Protein AF-A0A554IWW7-F1 (afdb_monomer)

Sequence (193 aa):
MHQAEKFRQEQEPRIDLLKENLRVSFEIAPEAVEYLPAISLGDGRSGRERFGVLLGAKQVNPDGSVHLQIKGVYQETAEDGHRTYEEEIDNVAYSLALIKKQVEKIQRDTPQHKEFGFLGDVHTHPGRAMPLYPSEEDLLSVIRAYESGTLSSAEPYVFGIGVRHPGGEMEYNFYRIVRTGSESGYGYKLLDE

Nearest PDB structures (foldseek):
  5cw4-assembly1_D  TM=5.154E-01  e=7.690E-07  Camponotus floridanus
  5oi9-assembly2_B  TM=4.644E-01  e=9.824E-03  Trichoplax adhaerens
  5oi9-assembly1_A  TM=4.976E-01  e=1.965E-02  Trichoplax adhaerens
  6z9u-assembly1_D  TM=3.907E-01  e=1.387E-01  Homo sapiens
  7zrz-assembly1_DP1  TM=4.458E-01  e=4.050E-01  Homo sapiens

Mean predicted aligned error: 9.27 Å

Solvent-accessible surface area (backbone atoms only — not comparable to full-atom values): 11681 Å² total; per-residue (Å²): 142,80,83,82,82,74,80,74,75,79,70,75,80,87,55,61,62,32,43,68,86,57,55,70,49,75,50,70,38,74,75,19,61,78,49,53,58,76,79,46,80,63,24,51,73,72,48,46,29,42,54,28,36,33,26,16,39,81,44,79,45,97,88,71,33,36,41,36,40,33,60,35,44,52,59,82,47,80,88,74,78,54,83,69,46,39,89,94,52,99,74,59,76,76,54,66,70,56,49,54,53,49,41,53,45,47,23,68,77,34,72,94,38,57,66,39,39,74,34,34,37,34,35,30,58,30,75,64,98,69,63,56,64,80,51,72,65,57,51,50,54,54,50,52,30,44,75,72,59,79,39,50,53,76,49,65,52,38,44,32,29,24,23,65,47,97,89,66,51,75,48,75,40,77,43,70,69,56,60,72,96,61,93,82,70,88,86,86,78,84,78,81,132

Secondary structure (DSSP, 8-state):
----------------TTBTT--EEEEE-HHHHTTS----TTHHHHT---EEEEEEEEEE-TTS-EEEEEEEEE---GGGS-PPP-TTSS-----HHHHHHHHHHHHHH-GGGTT-EEEEEEEE--SSS--SS--HHHHHHHHHHHHTTSS-TTS--EEEEEEE-TTS-EEEEEEE--B---SS-S---PPP-

Structure (mmCIF, N/CA/C/O backbone):
data_AF-A0A554IWW7-F1
#
_entry.id   AF-A0A554IWW7-F1
#
loop_
_atom_site.group_PDB
_atom_site.id
_atom_site.type_symbol
_atom_site.label_atom_id
_atom_site.label_alt_id
_atom_site.label_comp_id
_atom_site.label_asym_id
_atom_site.label_entity_id
_atom_site.label_seq_id
_atom_site.pdbx_PDB_ins_code
_atom_site.Cartn_x
_atom_site.Cartn_y
_atom_site.Cartn_z
_atom_site.occupancy
_atom_site.B_iso_or_equiv
_atom_site.auth_seq_id
_atom_site.auth_comp_id
_atom_site.auth_asym_id
_atom_site.auth_atom_id
_atom_site.pdbx_PDB_model_num
ATOM 1 N N . MET A 1 1 ? -42.831 16.213 32.796 1.00 44.00 1 MET A N 1
ATOM 2 C CA . MET A 1 1 ? -42.004 14.998 32.642 1.00 44.00 1 MET A CA 1
ATOM 3 C C . MET A 1 1 ? -42.191 14.479 31.226 1.00 44.00 1 MET A C 1
ATOM 5 O O . MET A 1 1 ? -43.228 13.893 30.960 1.00 44.00 1 MET A O 1
ATOM 9 N N . HIS A 1 2 ? -41.258 14.749 30.316 1.00 39.34 2 HIS A N 1
ATOM 10 C CA . HIS A 1 2 ? -41.147 14.050 29.032 1.00 39.34 2 HIS A CA 1
ATOM 11 C C . HIS A 1 2 ? -39.657 13.810 28.794 1.00 39.34 2 HIS A C 1
ATOM 13 O O . HIS A 1 2 ? -38.852 14.737 28.879 1.00 39.34 2 HIS A O 1
ATOM 19 N N . GLN A 1 3 ? -39.315 12.530 28.674 1.00 43.22 3 GLN A N 1
ATOM 20 C CA . GLN A 1 3 ? -37.965 11.993 28.609 1.00 43.22 3 GLN A CA 1
ATOM 21 C C . GLN A 1 3 ? -37.278 12.433 27.316 1.00 43.22 3 GLN A C 1
ATOM 23 O O . GLN A 1 3 ? -37.824 12.286 26.228 1.00 43.22 3 GLN A O 1
ATOM 28 N N . ALA A 1 4 ? -36.060 12.951 27.454 1.00 42.50 4 ALA A N 1
ATOM 29 C CA . ALA A 1 4 ? -35.129 13.096 26.352 1.00 42.50 4 ALA A CA 1
ATOM 30 C C . ALA A 1 4 ? -34.505 11.722 26.069 1.00 42.50 4 ALA A C 1
ATOM 32 O O . ALA A 1 4 ? -33.612 11.280 26.797 1.00 42.50 4 ALA A O 1
ATOM 33 N N . GLU A 1 5 ? -34.971 11.047 25.021 1.00 44.72 5 GLU A N 1
ATOM 34 C CA . GLU A 1 5 ? -34.246 9.933 24.415 1.00 44.72 5 GLU A CA 1
ATOM 35 C C . GLU A 1 5 ? -32.973 10.491 23.771 1.00 44.72 5 GLU A C 1
ATOM 37 O O . GLU A 1 5 ? -32.956 11.006 22.653 1.00 44.72 5 GLU A O 1
ATOM 42 N N . LYS A 1 6 ? -31.876 10.446 24.531 1.00 45.38 6 LYS A N 1
ATOM 43 C CA . LYS A 1 6 ? -30.534 10.612 23.985 1.00 45.38 6 LYS A CA 1
ATOM 44 C C . LYS A 1 6 ? -30.281 9.445 23.037 1.00 45.38 6 LYS A C 1
ATOM 46 O O . LYS A 1 6 ? -29.954 8.350 23.490 1.00 45.38 6 LYS A O 1
ATOM 51 N N . PHE A 1 7 ? -30.375 9.712 21.737 1.00 41.56 7 PHE A N 1
ATOM 52 C CA . PHE A 1 7 ? -29.706 8.930 20.706 1.00 41.56 7 PHE A CA 1
ATOM 53 C C . PHE A 1 7 ? -28.219 8.836 21.073 1.00 41.56 7 PHE A C 1
ATOM 55 O O . PHE A 1 7 ? -27.435 9.754 20.835 1.00 41.56 7 PHE A O 1
ATOM 62 N N . ARG A 1 8 ? -27.825 7.732 21.714 1.00 43.00 8 ARG A N 1
ATOM 63 C CA . ARG A 1 8 ? -26.437 7.287 21.690 1.00 43.00 8 ARG A CA 1
ATOM 64 C C . ARG A 1 8 ? -26.194 6.862 20.249 1.00 43.00 8 ARG A C 1
ATOM 66 O O . ARG A 1 8 ? -26.599 5.775 19.863 1.00 43.00 8 ARG A O 1
ATOM 73 N N . GLN A 1 9 ? -25.589 7.742 19.453 1.00 39.69 9 GLN A N 1
ATOM 74 C CA . GLN A 1 9 ? -24.844 7.289 18.287 1.00 39.69 9 GLN A CA 1
ATOM 75 C C . GLN A 1 9 ? -23.855 6.249 18.812 1.00 39.69 9 GLN A C 1
ATOM 77 O O . GLN A 1 9 ? -22.973 6.587 19.606 1.00 39.69 9 GLN A O 1
ATOM 82 N N . GLU A 1 10 ? -24.079 4.985 18.465 1.00 39.88 10 GLU A N 1
ATOM 83 C CA . GLU A 1 10 ? -23.091 3.930 18.628 1.00 39.88 10 GLU A CA 1
ATOM 84 C C . GLU A 1 10 ? -21.845 4.411 17.885 1.00 39.88 10 GLU A C 1
ATOM 86 O O . GLU A 1 10 ? -21.810 4.458 16.659 1.00 39.88 10 GLU A O 1
ATOM 91 N N . GLN A 1 11 ? -20.860 4.916 18.631 1.00 47.12 11 GLN A N 1
ATOM 92 C CA . GLN A 1 11 ? -19.562 5.212 18.052 1.00 47.12 11 GLN A CA 1
ATOM 93 C C . GLN A 1 11 ? -19.009 3.869 17.603 1.00 47.12 11 GLN A C 1
ATOM 95 O O . GLN A 1 11 ? -18.872 2.969 18.436 1.00 47.12 11 GLN A O 1
ATOM 100 N N . GLU A 1 12 ? -18.731 3.734 16.305 1.00 51.59 12 GLU A N 1
ATOM 101 C CA . GLU A 1 12 ? -18.013 2.575 15.787 1.00 51.59 12 GLU A CA 1
ATOM 102 C C . GLU A 1 12 ? -16.822 2.282 16.712 1.00 51.59 12 GLU A C 1
ATOM 104 O O . GLU A 1 12 ? -16.124 3.220 17.130 1.00 51.59 12 GLU A O 1
ATOM 109 N N . PRO A 1 13 ? -16.601 1.013 17.098 1.00 55.94 13 PRO A N 1
ATOM 110 C CA . PRO A 1 13 ? -15.499 0.672 17.976 1.00 55.94 13 PRO A CA 1
ATOM 111 C C . PRO A 1 13 ? -14.198 1.204 17.369 1.00 55.94 13 PRO A C 1
ATOM 113 O O . PRO A 1 13 ? -13.833 0.864 16.244 1.00 55.94 13 PRO A O 1
ATOM 116 N N . ARG A 1 14 ? -13.500 2.072 18.114 1.00 75.19 14 ARG A N 1
ATOM 117 C CA . ARG A 1 14 ? -12.189 2.596 17.716 1.00 75.19 14 ARG A CA 1
ATOM 118 C C . ARG A 1 14 ? -11.182 1.447 17.727 1.00 75.19 14 ARG A C 1
ATOM 120 O O . ARG A 1 14 ? -10.602 1.134 18.765 1.00 75.19 14 ARG A O 1
ATOM 127 N N . ILE A 1 15 ? -11.020 0.793 16.582 1.00 86.38 15 ILE A N 1
ATOM 128 C CA . ILE A 1 15 ? -10.026 -0.259 16.372 1.00 86.38 15 ILE A CA 1
ATOM 129 C C . ILE A 1 15 ? -8.671 0.391 16.117 1.00 86.38 15 ILE A C 1
ATOM 131 O O . ILE A 1 15 ? -8.561 1.331 15.337 1.00 86.38 15 ILE A O 1
ATOM 135 N N . ASP A 1 16 ? -7.652 -0.130 16.792 1.00 89.94 16 ASP A N 1
ATOM 136 C CA . ASP A 1 16 ? -6.255 0.230 16.578 1.00 89.94 16 ASP A CA 1
ATOM 137 C C . ASP A 1 16 ? -5.617 -0.826 15.669 1.00 89.94 16 ASP A C 1
ATOM 139 O O . ASP A 1 16 ? -5.336 -1.944 16.108 1.00 89.94 16 ASP A O 1
ATOM 143 N N . LEU A 1 17 ? -5.445 -0.475 14.395 1.00 90.44 17 LEU A N 1
ATOM 144 C CA . LEU A 1 17 ? -4.926 -1.344 13.338 1.00 90.44 17 LEU A CA 1
ATOM 145 C C . LEU A 1 17 ? -3.421 -1.598 13.449 1.00 90.44 17 LEU A C 1
ATOM 147 O O . LEU A 1 17 ? -2.925 -2.523 12.814 1.00 90.44 17 LEU A O 1
ATOM 151 N N . LEU A 1 18 ? -2.716 -0.844 14.299 1.00 91.44 18 LEU A N 1
ATOM 152 C CA . LEU A 1 18 ? -1.297 -1.060 14.583 1.00 91.44 18 LEU A CA 1
ATOM 153 C C . LEU A 1 18 ? -1.067 -2.117 15.671 1.00 91.44 18 LEU A C 1
ATOM 155 O O . LEU A 1 18 ? 0.081 -2.425 15.988 1.00 91.44 18 LEU A O 1
ATOM 159 N N . LYS A 1 19 ? -2.123 -2.678 16.273 1.00 90.25 19 LYS A N 1
ATOM 160 C CA . LYS A 1 19 ? -1.976 -3.740 17.275 1.00 90.25 19 LYS A CA 1
ATOM 161 C C . LYS A 1 19 ? -1.430 -5.016 16.643 1.00 90.25 19 LYS A C 1
ATOM 163 O O . LYS A 1 19 ? -2.069 -5.614 15.781 1.00 90.25 19 LYS A O 1
ATOM 168 N N . GLU A 1 20 ? -0.293 -5.480 17.155 1.00 87.44 20 GLU A N 1
ATOM 169 C CA . GLU A 1 20 ? 0.392 -6.691 16.687 1.00 87.44 20 GLU A CA 1
ATOM 170 C C . GLU A 1 20 ? -0.524 -7.927 16.672 1.00 87.44 20 GLU A C 1
ATOM 172 O O . GLU A 1 20 ? -0.565 -8.669 15.693 1.00 87.44 20 GLU A O 1
ATOM 177 N N . ASN A 1 21 ? -1.334 -8.106 17.716 1.00 87.38 21 ASN A N 1
ATOM 178 C CA . ASN A 1 21 ? -2.229 -9.253 17.869 1.00 87.38 21 ASN A CA 1
ATOM 179 C C . ASN A 1 21 ? -3.613 -9.082 17.214 1.00 87.38 21 ASN A C 1
ATOM 181 O O . ASN A 1 21 ? -4.463 -9.962 17.357 1.00 87.38 21 ASN A O 1
ATOM 185 N N . LEU A 1 22 ? -3.875 -7.972 16.516 1.00 90.88 22 LEU A N 1
ATOM 186 C CA . LEU A 1 22 ? -5.1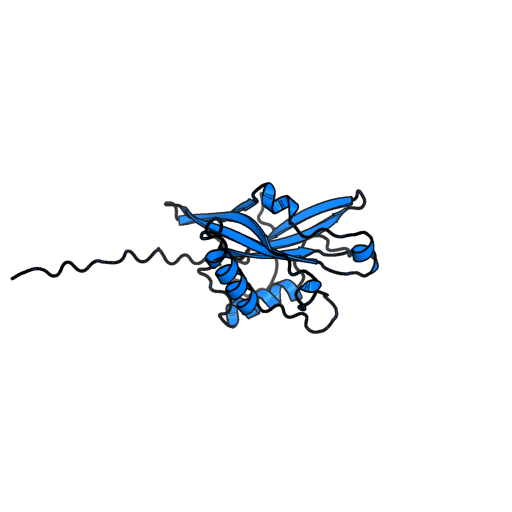15 -7.818 15.759 1.00 90.88 22 LEU A CA 1
ATOM 187 C C . LEU A 1 22 ? -5.097 -8.773 14.563 1.00 90.88 22 LEU A C 1
ATOM 189 O O . LEU A 1 22 ? -4.169 -8.728 13.755 1.00 90.88 22 LEU A O 1
ATOM 193 N N . ARG A 1 23 ? -6.142 -9.590 14.402 1.00 91.81 23 ARG A N 1
ATOM 194 C CA . ARG A 1 23 ? -6.308 -10.424 13.209 1.00 91.81 23 ARG A CA 1
ATOM 195 C C . ARG A 1 23 ? -6.779 -9.558 12.042 1.00 91.81 23 ARG A C 1
ATOM 197 O O . ARG A 1 23 ? -7.900 -9.049 12.065 1.00 91.81 23 ARG A O 1
ATOM 204 N N . VAL A 1 24 ? -5.924 -9.418 11.033 1.00 91.69 24 VAL A N 1
ATOM 205 C CA . VAL A 1 24 ? -6.233 -8.725 9.779 1.00 91.69 24 VAL A CA 1
ATOM 206 C C . VAL A 1 24 ? -6.073 -9.716 8.634 1.00 91.69 24 VAL A C 1
ATOM 208 O O . VAL A 1 24 ? -5.043 -10.377 8.544 1.00 91.69 24 VAL A O 1
ATOM 211 N N . SER A 1 25 ? -7.084 -9.828 7.782 1.00 93.62 25 SER A N 1
ATOM 212 C CA . SER A 1 25 ? -6.988 -10.521 6.496 1.00 93.62 25 SER A CA 1
ATOM 213 C C . SER A 1 25 ? -7.198 -9.528 5.362 1.00 93.62 25 SER A C 1
ATOM 215 O O . SER A 1 25 ? -7.827 -8.484 5.552 1.00 93.62 25 SER A O 1
ATOM 217 N N . PHE A 1 26 ? -6.691 -9.852 4.178 1.00 92.81 26 PHE A N 1
ATOM 218 C CA . PHE A 1 26 ? -6.964 -9.069 2.985 1.00 92.81 26 PHE A CA 1
ATOM 219 C C . PHE A 1 26 ? -7.246 -9.969 1.786 1.00 92.81 26 PHE A C 1
ATOM 221 O O . PHE A 1 26 ? -6.814 -11.120 1.747 1.00 92.81 26 PHE A O 1
ATOM 228 N N . GLU A 1 27 ? -7.978 -9.425 0.824 1.00 94.81 27 GLU A N 1
ATOM 229 C CA . GLU A 1 27 ? -8.165 -9.994 -0.506 1.00 94.81 27 GLU A CA 1
ATOM 230 C C . GLU A 1 27 ? -7.947 -8.912 -1.565 1.00 94.81 27 GLU A C 1
ATOM 232 O O . GLU A 1 27 ? -8.165 -7.723 -1.311 1.00 94.81 27 GLU A O 1
ATOM 237 N N . ILE A 1 28 ? -7.511 -9.327 -2.751 1.00 93.69 28 ILE A N 1
ATOM 238 C CA . ILE A 1 28 ? -7.371 -8.458 -3.918 1.00 93.69 28 ILE A CA 1
ATOM 239 C C . ILE A 1 28 ? -8.382 -8.938 -4.948 1.00 93.69 28 ILE A C 1
ATOM 241 O O . ILE A 1 28 ? -8.356 -10.104 -5.345 1.00 93.69 28 ILE A O 1
ATOM 245 N N . ALA A 1 29 ? -9.286 -8.050 -5.353 1.00 92.06 29 ALA A N 1
ATOM 246 C CA . ALA A 1 29 ? -10.254 -8.338 -6.397 1.00 92.06 29 ALA A CA 1
ATOM 247 C C . ALA A 1 29 ? -9.515 -8.688 -7.702 1.00 92.06 29 ALA A C 1
ATOM 249 O O . ALA A 1 29 ? -8.531 -8.013 -8.021 1.00 92.06 29 ALA A O 1
ATOM 250 N N . PRO A 1 30 ? -9.966 -9.694 -8.474 1.00 92.00 30 PRO A N 1
ATOM 251 C CA . PRO A 1 30 ? -9.311 -10.091 -9.721 1.00 92.00 30 PRO A CA 1
ATOM 252 C C . PRO A 1 30 ? -9.063 -8.921 -10.677 1.00 92.00 30 PRO A C 1
ATOM 254 O O . PRO A 1 30 ? -7.987 -8.811 -11.254 1.00 92.00 30 PRO A O 1
ATOM 257 N N . GLU A 1 31 ? -10.017 -7.999 -10.777 1.00 87.38 31 GLU A N 1
ATOM 258 C CA . GLU A 1 31 ? -9.913 -6.807 -11.614 1.00 87.38 31 GLU A CA 1
ATOM 259 C C . GLU A 1 31 ? -8.817 -5.857 -11.115 1.00 87.38 31 GLU A C 1
ATOM 261 O O . GLU A 1 31 ? -8.134 -5.227 -11.913 1.00 87.38 31 GLU A O 1
ATOM 266 N N . ALA A 1 32 ? -8.600 -5.767 -9.799 1.00 90.19 32 ALA A N 1
ATOM 267 C CA . ALA A 1 32 ? -7.553 -4.927 -9.223 1.00 90.19 32 ALA A CA 1
ATOM 268 C C . ALA A 1 32 ? -6.145 -5.479 -9.496 1.00 90.19 32 ALA A C 1
ATOM 270 O O . ALA A 1 32 ? -5.203 -4.695 -9.610 1.00 90.19 32 ALA A O 1
ATOM 271 N N . VAL A 1 33 ? -6.003 -6.803 -9.640 1.00 91.06 33 VAL A N 1
ATOM 272 C CA . VAL A 1 33 ? -4.722 -7.455 -9.970 1.00 91.06 33 VAL A CA 1
ATOM 273 C C . VAL A 1 33 ? -4.188 -6.964 -11.316 1.00 91.06 33 VAL A C 1
ATOM 275 O O . VAL A 1 33 ? -2.988 -6.731 -11.447 1.00 91.06 33 VAL A O 1
ATOM 278 N N . GLU A 1 34 ? -5.069 -6.737 -12.294 1.00 88.00 34 GLU A N 1
ATOM 279 C CA . GLU A 1 34 ? -4.695 -6.245 -13.629 1.00 88.00 34 GLU A CA 1
ATOM 280 C C . GLU A 1 34 ? -4.084 -4.836 -13.601 1.00 88.00 34 GLU A C 1
ATOM 282 O O . GLU A 1 34 ? -3.350 -4.454 -14.514 1.00 88.00 34 GLU A O 1
ATOM 287 N N . TYR A 1 35 ? -4.358 -4.075 -12.539 1.00 89.12 35 TYR A N 1
ATOM 288 C CA . TYR A 1 35 ? -3.873 -2.711 -12.351 1.00 89.12 35 TYR A CA 1
ATOM 289 C C . TYR A 1 35 ? -2.707 -2.608 -11.364 1.00 89.12 35 TYR A C 1
ATOM 291 O O . TYR A 1 35 ? -2.280 -1.492 -11.061 1.00 89.12 35 TYR A O 1
ATOM 299 N N . LEU A 1 36 ? -2.164 -3.722 -10.861 1.00 91.00 36 LEU A N 1
ATOM 300 C CA . LEU A 1 36 ? -0.937 -3.678 -10.065 1.00 91.00 36 LEU A CA 1
ATOM 301 C C . LEU A 1 36 ? 0.247 -3.179 -10.921 1.00 91.00 36 LEU A C 1
ATOM 303 O O . LEU A 1 36 ? 0.335 -3.492 -12.114 1.00 91.00 36 LEU A O 1
ATOM 307 N N . PRO A 1 37 ? 1.164 -2.381 -10.347 1.00 89.25 37 PRO A N 1
ATOM 308 C CA . PRO A 1 37 ? 2.286 -1.830 -11.093 1.00 89.25 37 PRO A CA 1
ATOM 309 C C . PRO A 1 37 ? 3.254 -2.940 -11.527 1.00 89.25 37 PRO A C 1
ATOM 311 O O . PRO A 1 37 ? 3.805 -3.655 -10.699 1.00 89.25 37 PRO A O 1
ATOM 314 N N . ALA A 1 38 ? 3.508 -3.054 -12.833 1.00 89.12 38 ALA A N 1
ATOM 315 C CA . ALA A 1 38 ? 4.373 -4.090 -13.398 1.00 89.12 38 ALA A CA 1
ATOM 316 C C . ALA A 1 38 ? 5.713 -3.533 -13.902 1.00 89.12 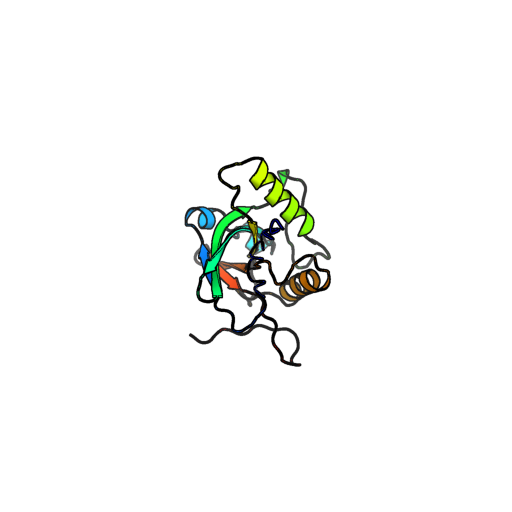38 ALA A C 1
ATOM 318 O O . ALA A 1 38 ? 5.752 -2.530 -14.618 1.00 89.12 38 ALA A O 1
ATOM 319 N N . ILE A 1 39 ? 6.814 -4.224 -13.600 1.00 86.44 39 ILE A N 1
ATOM 320 C CA . ILE A 1 39 ? 8.160 -3.844 -14.051 1.00 86.44 39 ILE A CA 1
ATOM 321 C C . ILE A 1 39 ? 8.316 -4.184 -15.537 1.00 86.44 39 ILE A C 1
ATOM 323 O O . ILE A 1 39 ? 8.226 -5.342 -15.949 1.00 86.44 39 ILE A O 1
ATOM 327 N N . SER A 1 40 ? 8.613 -3.185 -16.364 1.00 86.31 40 SER A N 1
ATOM 328 C CA . SER A 1 40 ? 8.997 -3.412 -17.758 1.00 86.31 40 SER A CA 1
ATOM 329 C C . SER A 1 40 ? 10.480 -3.785 -17.888 1.00 86.31 40 SER A C 1
ATOM 331 O O . SER A 1 40 ? 11.292 -3.570 -16.989 1.00 86.31 40 SER A O 1
ATOM 333 N N . LEU A 1 41 ? 10.883 -4.290 -19.059 1.00 83.50 41 LEU A N 1
ATOM 334 C CA . LEU A 1 41 ? 12.306 -4.506 -19.360 1.00 83.50 41 LEU A CA 1
ATOM 335 C C . LEU A 1 41 ? 13.131 -3.209 -19.315 1.00 83.50 41 LEU A C 1
ATOM 337 O O . LEU A 1 41 ? 14.332 -3.267 -19.064 1.00 83.50 41 LEU A O 1
ATOM 341 N N . GLY A 1 42 ? 12.506 -2.061 -19.599 1.00 83.25 42 GLY A N 1
ATOM 342 C CA . GLY A 1 42 ? 13.149 -0.753 -19.484 1.00 83.25 42 GLY A CA 1
ATOM 343 C C . GLY A 1 42 ? 13.401 -0.385 -18.026 1.00 83.25 42 GLY A C 1
ATOM 344 O O . GLY A 1 42 ? 14.519 -0.009 -17.687 1.00 83.25 42 GLY A O 1
ATOM 345 N N . ASP A 1 43 ? 12.398 -0.603 -17.174 1.00 82.94 43 ASP A N 1
ATOM 346 C CA . ASP A 1 43 ? 12.456 -0.303 -15.740 1.00 82.94 43 ASP A CA 1
ATOM 347 C C . ASP A 1 43 ? 13.582 -1.083 -15.054 1.00 82.94 43 ASP A C 1
ATOM 349 O O . ASP A 1 43 ? 14.401 -0.494 -14.357 1.00 82.94 43 ASP A O 1
ATOM 353 N N . GLY A 1 44 ? 13.716 -2.382 -15.355 1.00 80.94 44 GLY A N 1
ATOM 354 C CA . GLY A 1 44 ? 14.803 -3.212 -14.822 1.00 80.94 44 GLY A CA 1
ATOM 355 C C . GLY A 1 44 ? 16.213 -2.811 -15.284 1.00 80.94 44 GLY A C 1
ATOM 356 O O . GLY A 1 44 ? 17.190 -3.229 -14.672 1.00 80.94 44 GLY A O 1
ATOM 357 N N . ARG A 1 45 ? 16.351 -2.022 -16.360 1.00 80.94 45 ARG A N 1
ATOM 358 C CA . ARG A 1 45 ? 17.650 -1.479 -16.805 1.00 80.94 45 ARG A CA 1
ATOM 359 C C . ARG A 1 45 ? 17.950 -0.123 -16.188 1.00 80.94 45 ARG A C 1
ATOM 361 O O . ARG A 1 45 ? 19.114 0.170 -15.941 1.00 80.94 45 ARG A O 1
ATOM 368 N N . SER A 1 46 ? 16.927 0.710 -16.013 1.00 80.56 46 SER A N 1
ATOM 369 C CA . SER A 1 46 ? 17.078 2.043 -15.434 1.00 80.56 46 SER A CA 1
ATOM 370 C C . SER A 1 46 ? 17.041 2.042 -13.909 1.00 80.56 46 SER A C 1
ATOM 372 O O . SER A 1 46 ? 17.394 3.056 -13.326 1.00 80.56 46 SER A O 1
ATOM 374 N N . GLY A 1 47 ? 16.596 0.950 -13.278 1.00 78.94 47 GLY A N 1
ATOM 375 C CA . GLY A 1 47 ? 16.282 0.937 -11.849 1.00 78.94 47 GLY A CA 1
ATOM 376 C C . GLY A 1 47 ? 15.027 1.755 -11.532 1.00 78.94 47 GLY A C 1
ATOM 377 O O . GLY A 1 47 ? 14.890 2.263 -10.430 1.00 78.94 47 GLY A O 1
ATOM 378 N N . ARG A 1 48 ? 14.113 1.921 -12.500 1.00 79.88 48 ARG A N 1
ATOM 379 C CA . ARG A 1 48 ? 12.935 2.788 -12.329 1.00 79.88 48 ARG A CA 1
ATOM 380 C C . ARG A 1 48 ? 11.809 2.064 -11.609 1.00 79.88 48 ARG A C 1
ATOM 382 O O . ARG A 1 48 ? 11.298 1.065 -12.117 1.00 79.88 48 ARG A O 1
ATOM 389 N N . GLU A 1 49 ? 11.395 2.595 -10.470 1.00 83.06 49 GLU A N 1
ATOM 390 C CA . GLU A 1 49 ? 10.297 2.028 -9.700 1.00 83.06 49 GLU A CA 1
ATOM 391 C C . GLU A 1 49 ? 8.947 2.521 -10.231 1.00 83.06 49 GLU A C 1
ATOM 393 O O . GLU A 1 49 ? 8.806 3.604 -10.814 1.00 83.06 49 GLU A O 1
ATOM 398 N N . ARG A 1 50 ? 7.922 1.690 -10.066 1.00 85.25 50 ARG A N 1
ATOM 399 C CA . ARG A 1 50 ? 6.531 2.036 -10.338 1.00 85.25 50 ARG A CA 1
ATOM 400 C C . ARG A 1 50 ? 5.763 2.040 -9.039 1.00 85.25 50 ARG A C 1
ATOM 402 O O . ARG A 1 50 ? 6.073 1.261 -8.152 1.00 85.25 50 ARG A O 1
ATOM 409 N N . PHE A 1 51 ? 4.750 2.889 -8.965 1.00 85.81 51 PHE A N 1
ATOM 410 C CA . PHE A 1 51 ? 3.965 3.123 -7.762 1.00 85.81 51 PHE A CA 1
ATOM 411 C C . PHE A 1 51 ? 2.473 3.087 -8.093 1.00 85.81 51 PHE A C 1
ATOM 413 O O . PHE A 1 51 ? 2.056 3.515 -9.172 1.00 85.81 51 PHE A O 1
ATOM 420 N N . GLY A 1 52 ? 1.670 2.598 -7.158 1.00 87.56 52 GLY A N 1
ATOM 421 C CA . GLY A 1 52 ? 0.220 2.573 -7.228 1.00 87.56 52 GLY A CA 1
ATOM 422 C C . GLY A 1 52 ? -0.402 2.704 -5.844 1.00 87.56 52 GLY A C 1
ATOM 423 O O . GLY A 1 52 ? 0.139 2.251 -4.844 1.00 87.56 52 GLY A O 1
ATOM 424 N N . VAL A 1 53 ? -1.576 3.317 -5.789 1.00 89.00 53 VAL A N 1
ATOM 425 C CA . VAL A 1 53 ? -2.379 3.476 -4.578 1.00 89.00 53 VAL A CA 1
ATOM 426 C C . VAL A 1 53 ? -3.410 2.362 -4.513 1.00 89.00 53 VAL A C 1
ATOM 428 O O . VAL A 1 53 ? -4.189 2.187 -5.449 1.00 89.00 53 VAL A O 1
ATOM 431 N N . LEU A 1 54 ? -3.466 1.653 -3.389 1.00 92.19 54 LEU A N 1
ATOM 432 C CA . LEU A 1 54 ? -4.448 0.604 -3.147 1.00 92.19 54 LEU A CA 1
ATOM 433 C C . LEU A 1 54 ? -5.775 1.225 -2.704 1.00 92.19 54 LEU A C 1
ATOM 435 O O . LEU A 1 54 ? -5.856 1.926 -1.689 1.00 92.19 54 LEU A O 1
ATOM 439 N N . LEU A 1 55 ? -6.830 0.949 -3.468 1.00 92.06 55 LEU A N 1
ATOM 440 C CA . LEU A 1 55 ? -8.188 1.416 -3.214 1.00 92.06 55 LEU A CA 1
ATOM 441 C C . LEU A 1 55 ? -9.083 0.250 -2.830 1.00 92.06 55 LEU A C 1
ATOM 443 O O . LEU A 1 55 ? -8.996 -0.833 -3.411 1.00 92.06 55 LEU A O 1
ATOM 447 N N . GLY A 1 56 ? -9.992 0.467 -1.885 1.00 93.19 56 GLY A N 1
ATOM 448 C CA . GLY A 1 56 ? -10.871 -0.611 -1.469 1.00 93.19 56 GLY A CA 1
ATOM 449 C C . GLY A 1 56 ? -11.688 -0.341 -0.221 1.00 93.19 56 GLY A C 1
ATOM 450 O O . GLY A 1 56 ? -11.866 0.800 0.182 1.00 93.19 56 GLY A O 1
ATOM 451 N N . ALA A 1 57 ? -12.207 -1.398 0.392 1.00 92.81 57 ALA A N 1
ATOM 452 C CA . ALA A 1 57 ? -13.091 -1.297 1.546 1.00 92.81 57 ALA A CA 1
ATOM 453 C C . ALA A 1 57 ? -12.496 -1.980 2.783 1.00 92.81 57 ALA A C 1
ATOM 455 O O . ALA A 1 57 ? -11.779 -2.976 2.686 1.00 92.81 57 ALA A O 1
ATOM 456 N N . LYS A 1 58 ? -12.840 -1.451 3.960 1.00 93.19 58 LYS A N 1
ATOM 457 C CA . LYS A 1 58 ? -12.544 -2.052 5.264 1.00 93.19 58 LYS A CA 1
ATOM 458 C C . LYS A 1 58 ? -13.836 -2.583 5.868 1.00 93.19 58 LYS A C 1
ATOM 460 O O . LYS A 1 58 ? -14.775 -1.816 6.065 1.00 93.19 58 LYS A O 1
ATOM 465 N N . GLN A 1 59 ? -13.842 -3.854 6.247 1.00 94.00 59 GLN A N 1
ATOM 466 C CA . GLN A 1 59 ? -14.905 -4.465 7.031 1.00 94.00 59 GLN A CA 1
ATOM 467 C C . GLN A 1 59 ? -14.381 -4.837 8.418 1.00 94.00 59 GLN A C 1
ATOM 469 O O . GLN A 1 59 ? -13.350 -5.491 8.559 1.00 94.00 59 GLN A O 1
ATOM 474 N N . VAL A 1 60 ? -15.113 -4.424 9.449 1.00 92.25 60 VAL A N 1
ATOM 475 C CA . VAL A 1 60 ? -14.878 -4.846 10.831 1.00 92.25 60 VAL A CA 1
ATOM 476 C C . VAL A 1 60 ? -15.846 -5.977 11.147 1.00 92.25 60 VAL A C 1
ATOM 478 O O . VAL A 1 60 ? -17.060 -5.799 11.056 1.00 92.25 60 VAL A O 1
ATOM 481 N N . ASN A 1 61 ? -15.316 -7.138 11.512 1.00 91.56 61 ASN A N 1
ATOM 482 C CA . ASN A 1 61 ? -16.121 -8.301 11.854 1.00 91.56 61 ASN A CA 1
ATOM 483 C C . ASN A 1 61 ? -16.589 -8.243 13.320 1.00 91.56 61 ASN A C 1
ATOM 485 O O . ASN A 1 61 ? -15.934 -7.613 14.155 1.00 91.56 61 ASN A O 1
ATOM 489 N N . PRO A 1 62 ? -17.688 -8.939 13.678 1.00 90.19 62 PRO A N 1
ATOM 490 C CA . PRO A 1 62 ? -18.194 -8.971 15.055 1.00 90.19 62 PRO A CA 1
ATOM 491 C C . PRO A 1 62 ? -17.202 -9.517 16.093 1.00 90.19 62 PRO A C 1
ATOM 493 O O . PRO A 1 62 ? -17.304 -9.180 17.269 1.00 90.19 62 PRO A O 1
ATOM 496 N N . ASP A 1 63 ? -16.245 -10.349 15.673 1.00 90.25 63 ASP A N 1
ATOM 497 C CA . ASP A 1 63 ? -15.179 -10.891 16.527 1.00 90.25 63 ASP A CA 1
ATOM 498 C C . ASP A 1 63 ? -14.010 -9.909 16.745 1.00 90.25 63 ASP A C 1
ATOM 500 O O . ASP A 1 63 ? -13.038 -10.237 17.424 1.00 90.25 63 ASP A O 1
ATOM 504 N N . GLY A 1 64 ? -14.097 -8.701 16.179 1.00 88.88 64 GLY A N 1
ATOM 505 C CA . GLY A 1 64 ? -13.064 -7.672 16.242 1.00 88.88 64 GLY A CA 1
ATOM 506 C C . GLY A 1 64 ? -11.940 -7.842 15.218 1.00 88.88 64 GLY A C 1
ATOM 507 O O . GLY A 1 64 ? -11.039 -7.004 15.189 1.00 88.88 64 GLY A O 1
ATOM 508 N N . SER A 1 65 ? -11.974 -8.880 14.374 1.00 93.38 65 SER A N 1
ATOM 509 C CA . SER A 1 65 ? -11.057 -8.993 13.238 1.00 93.38 65 SER A CA 1
ATOM 510 C C . SER A 1 65 ? -11.404 -7.984 12.143 1.00 93.38 65 SER A C 1
ATOM 512 O O . SER A 1 65 ? -12.530 -7.486 12.053 1.00 93.38 65 SER A O 1
ATOM 514 N N . VAL A 1 66 ? -10.422 -7.665 11.302 1.00 94.75 66 VAL A N 1
ATOM 515 C CA . VAL A 1 66 ? -10.601 -6.737 10.182 1.00 94.75 66 VAL A CA 1
ATOM 516 C C . VAL A 1 66 ? -10.301 -7.446 8.873 1.00 94.75 66 VAL A C 1
ATOM 518 O O . VAL A 1 66 ? -9.291 -8.133 8.748 1.00 94.75 66 VAL A O 1
ATOM 521 N N . HIS A 1 67 ? -11.181 -7.259 7.898 1.00 95.44 67 HIS A N 1
ATOM 522 C CA . HIS A 1 67 ? -10.996 -7.730 6.537 1.00 95.44 67 HIS A CA 1
ATOM 523 C C . HIS A 1 67 ? -10.864 -6.534 5.590 1.00 95.44 67 HIS A C 1
ATOM 525 O O . HIS A 1 67 ? -11.685 -5.613 5.626 1.00 95.44 67 HIS A O 1
ATOM 531 N N . LEU A 1 68 ? -9.809 -6.527 4.777 1.00 95.38 68 LEU A N 1
ATOM 532 C CA . LEU A 1 68 ? -9.526 -5.485 3.793 1.00 95.38 68 LEU A CA 1
ATOM 533 C C . LEU A 1 68 ? -9.751 -6.033 2.384 1.00 95.38 68 LEU A C 1
ATOM 535 O O . LEU A 1 68 ? -9.157 -7.037 2.010 1.00 95.38 68 LEU A O 1
ATOM 539 N N . GLN A 1 69 ? -10.575 -5.358 1.593 1.00 95.38 69 GLN A N 1
ATOM 540 C CA . GLN A 1 69 ? -10.837 -5.733 0.205 1.00 95.38 69 GLN A CA 1
ATOM 541 C C . GLN A 1 69 ? -10.203 -4.704 -0.714 1.00 95.38 69 GLN A C 1
ATOM 543 O O . GLN A 1 69 ? -10.728 -3.597 -0.819 1.00 95.38 69 GLN A O 1
ATOM 548 N N . ILE A 1 70 ? -9.103 -5.046 -1.381 1.00 94.50 70 ILE A N 1
ATOM 549 C CA . ILE A 1 70 ? -8.476 -4.197 -2.398 1.00 94.50 70 ILE A CA 1
ATOM 550 C C . ILE A 1 70 ? -9.269 -4.373 -3.694 1.00 94.50 70 ILE A C 1
ATOM 552 O O . ILE A 1 70 ? -9.232 -5.428 -4.319 1.00 94.50 70 ILE A O 1
ATOM 556 N N . LYS A 1 71 ? -10.018 -3.341 -4.079 1.00 92.25 71 LYS A N 1
ATOM 557 C CA . LYS A 1 71 ? -10.956 -3.348 -5.213 1.00 92.25 71 LYS A CA 1
ATOM 558 C C . LYS A 1 71 ? -10.439 -2.583 -6.431 1.00 92.25 71 LYS A C 1
ATOM 560 O O . LYS A 1 71 ? -11.046 -2.651 -7.494 1.00 92.25 71 LYS A O 1
ATOM 565 N N . GLY A 1 72 ? -9.337 -1.852 -6.292 1.00 89.94 72 GLY A N 1
ATOM 566 C CA . GLY A 1 72 ? -8.705 -1.157 -7.403 1.00 89.94 72 GLY A CA 1
ATOM 567 C C . GLY A 1 72 ? -7.315 -0.648 -7.055 1.00 89.94 72 GLY A C 1
ATOM 568 O O . GLY A 1 72 ? -6.930 -0.587 -5.887 1.00 89.94 72 GLY A O 1
ATOM 569 N N . VAL A 1 73 ? -6.581 -0.258 -8.092 1.00 89.62 73 VAL A N 1
ATOM 570 C CA . VAL A 1 73 ? -5.274 0.385 -7.974 1.00 89.62 73 VAL A CA 1
ATOM 571 C C . VAL A 1 73 ? -5.314 1.673 -8.778 1.00 89.62 73 VAL A C 1
ATOM 573 O O . VAL A 1 73 ? -5.674 1.666 -9.954 1.00 89.62 73 VAL A O 1
ATOM 576 N N . TYR A 1 74 ? -4.964 2.786 -8.145 1.00 84.69 74 TYR A N 1
ATOM 577 C CA . TYR A 1 74 ? -4.818 4.069 -8.820 1.00 84.69 74 TYR A CA 1
ATOM 578 C C . TYR A 1 74 ? -3.338 4.346 -9.074 1.00 84.69 74 TYR A C 1
ATOM 580 O O . TYR A 1 74 ? -2.552 4.431 -8.135 1.00 84.69 74 TYR A O 1
ATOM 588 N N . GLN A 1 75 ? -2.960 4.488 -10.340 1.00 77.81 75 GLN A N 1
ATOM 589 C CA . GLN A 1 75 ? -1.620 4.905 -10.749 1.00 77.81 75 GLN A CA 1
ATOM 590 C C . GLN A 1 75 ? -1.726 6.312 -11.344 1.00 77.81 75 GLN A C 1
ATOM 592 O O . GLN A 1 75 ? -2.541 6.528 -12.241 1.00 77.81 75 GLN A O 1
ATOM 597 N N . GLU A 1 76 ? -0.921 7.263 -10.867 1.00 66.19 76 GLU A N 1
ATOM 598 C CA . GLU A 1 76 ? -0.780 8.548 -11.562 1.00 66.1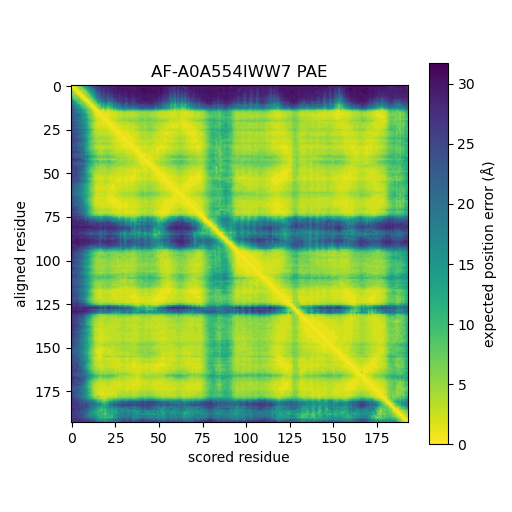9 76 GLU A CA 1
ATOM 599 C C . GLU A 1 76 ? -0.011 8.319 -12.861 1.00 66.19 76 GLU A C 1
ATOM 601 O O . GLU A 1 76 ? 1.082 7.744 -12.867 1.00 66.19 76 GLU A O 1
ATOM 606 N N . THR A 1 77 ? -0.596 8.734 -13.983 1.00 55.88 77 THR A N 1
ATOM 607 C CA . THR A 1 77 ? 0.083 8.639 -15.272 1.00 55.88 77 THR A CA 1
ATOM 608 C C . THR A 1 77 ? 0.968 9.863 -15.479 1.00 55.88 77 THR A C 1
ATOM 610 O O . THR A 1 77 ? 0.719 10.936 -14.937 1.00 55.88 77 THR A O 1
ATOM 613 N N . ALA A 1 78 ? 2.013 9.736 -16.300 1.00 49.06 78 ALA A N 1
ATOM 614 C CA . ALA A 1 78 ? 2.911 10.855 -16.605 1.00 49.06 78 ALA A CA 1
ATOM 615 C C . ALA A 1 78 ? 2.196 12.058 -17.268 1.00 49.06 78 ALA A C 1
ATOM 617 O O . ALA A 1 78 ? 2.742 13.160 -17.271 1.00 49.06 78 ALA A O 1
ATOM 618 N N . GLU A 1 79 ? 0.987 11.864 -17.807 1.00 42.78 79 GLU A N 1
ATOM 619 C CA . GLU A 1 79 ? 0.141 12.934 -18.352 1.00 42.78 79 GLU A CA 1
ATOM 620 C C . GLU A 1 79 ? -0.482 13.816 -17.252 1.00 42.78 79 GLU A C 1
ATOM 622 O O . GLU A 1 79 ? -0.795 14.978 -17.508 1.00 42.78 79 GLU A O 1
ATOM 627 N N . ASP A 1 80 ? -0.562 13.318 -16.012 1.00 48.12 80 ASP A N 1
ATOM 628 C CA . ASP A 1 80 ? -1.133 14.016 -14.851 1.00 48.12 80 ASP A CA 1
ATOM 629 C C . ASP A 1 80 ? -0.126 14.946 -14.136 1.00 48.12 80 ASP A C 1
ATOM 631 O O . ASP A 1 80 ? -0.455 15.603 -13.147 1.00 48.12 80 ASP A O 1
ATOM 635 N N . GLY A 1 81 ? 1.107 15.055 -14.650 1.00 38.97 81 GLY A N 1
ATOM 636 C CA . GLY A 1 81 ? 2.082 16.082 -1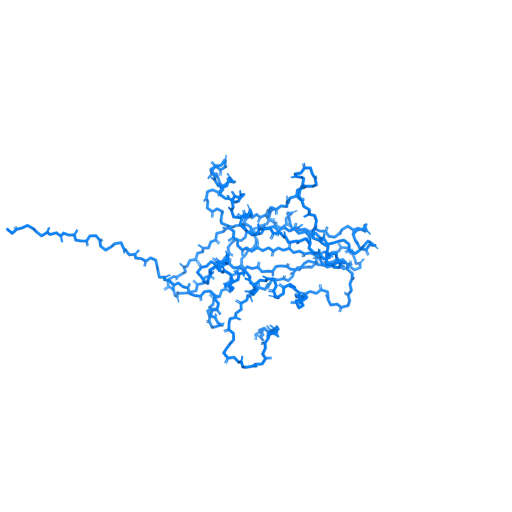4.254 1.00 38.97 81 GLY A CA 1
ATOM 637 C C . GLY A 1 81 ? 2.802 15.866 -12.915 1.00 38.97 81 GLY A C 1
ATOM 638 O O . GLY A 1 81 ? 3.639 16.695 -12.544 1.00 38.97 81 GLY A O 1
ATOM 639 N N . HIS A 1 82 ? 2.547 14.762 -12.208 1.00 40.53 82 HIS A N 1
ATOM 640 C CA . HIS A 1 82 ? 3.184 14.423 -10.932 1.00 40.53 82 HIS A CA 1
ATOM 641 C C . HIS A 1 82 ? 3.816 13.015 -10.964 1.00 40.53 82 HIS A C 1
ATOM 643 O O . HIS A 1 82 ? 3.508 12.190 -11.816 1.00 40.53 82 HIS A O 1
ATOM 649 N N . ARG A 1 83 ? 4.884 12.844 -10.176 1.00 48.50 83 ARG A N 1
ATOM 650 C CA . ARG A 1 83 ? 6.099 12.079 -10.519 1.00 48.50 83 ARG A CA 1
ATOM 651 C C . ARG A 1 83 ? 6.064 10.592 -10.140 1.00 48.50 83 ARG A C 1
ATOM 653 O O . ARG A 1 83 ? 5.414 10.181 -9.191 1.00 48.50 83 ARG A O 1
ATOM 660 N N . THR A 1 84 ? 6.897 9.848 -10.863 1.00 48.16 84 THR A N 1
ATOM 661 C CA . THR A 1 84 ? 7.429 8.500 -10.608 1.00 48.16 84 THR A CA 1
ATOM 662 C C . THR A 1 84 ? 8.171 8.389 -9.280 1.00 48.16 84 THR A C 1
ATOM 664 O O . THR A 1 84 ? 8.932 9.298 -8.978 1.00 48.16 84 THR A O 1
ATOM 667 N N . TYR A 1 85 ? 8.026 7.281 -8.545 1.00 45.56 85 TYR A N 1
ATOM 668 C CA . TYR A 1 85 ? 8.892 6.954 -7.404 1.00 45.56 85 TYR A CA 1
ATOM 669 C C . TYR A 1 85 ? 10.267 6.510 -7.934 1.00 45.56 85 TYR A C 1
ATOM 671 O O . TYR A 1 85 ? 10.343 5.634 -8.792 1.00 45.56 85 TYR A O 1
ATOM 679 N N . GLU A 1 86 ? 11.340 7.162 -7.494 1.00 47.81 86 GLU A N 1
ATOM 680 C CA . GLU A 1 86 ? 12.723 6.750 -7.756 1.00 47.81 86 GLU A CA 1
ATOM 681 C C . GLU A 1 86 ? 13.457 6.789 -6.415 1.00 47.81 86 GLU A C 1
ATOM 683 O O . GLU A 1 86 ? 13.793 7.865 -5.913 1.00 47.81 86 GLU A O 1
ATOM 688 N N . GLU A 1 87 ? 13.663 5.616 -5.820 1.00 42.03 87 GLU A N 1
ATOM 689 C CA . GLU A 1 87 ? 14.630 5.438 -4.738 1.00 42.03 87 GLU A CA 1
ATOM 690 C C . GLU A 1 87 ? 16.017 5.811 -5.316 1.00 42.03 87 GLU A C 1
ATOM 692 O O . GLU A 1 87 ? 16.363 5.353 -6.401 1.00 42.03 87 GLU A O 1
ATOM 697 N N . GLU A 1 88 ? 16.788 6.680 -4.647 1.00 39.03 88 GLU A N 1
ATOM 698 C CA . GLU A 1 88 ? 18.074 7.293 -5.084 1.00 39.03 88 GLU A CA 1
ATOM 699 C C . GLU A 1 88 ? 18.028 8.721 -5.711 1.00 3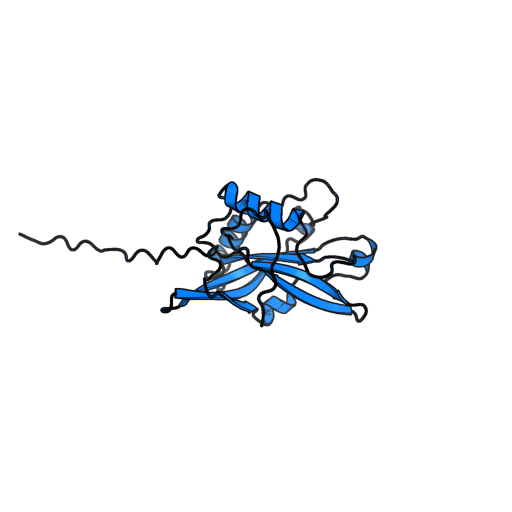9.03 88 GLU A C 1
ATOM 701 O O . GLU A 1 88 ? 19.092 9.307 -5.933 1.00 39.03 88 GLU A O 1
ATOM 706 N N . ILE A 1 89 ? 16.862 9.371 -5.887 1.00 39.81 89 ILE A N 1
ATOM 707 C CA . ILE A 1 89 ? 16.782 10.842 -6.087 1.00 39.81 89 ILE A CA 1
ATOM 708 C C . ILE A 1 89 ? 16.029 11.489 -4.916 1.00 39.81 89 ILE A C 1
ATOM 710 O O . ILE A 1 89 ? 14.808 11.397 -4.827 1.00 39.81 89 ILE A O 1
ATOM 714 N N . ASP A 1 90 ? 16.762 12.187 -4.042 1.00 31.36 90 ASP A N 1
ATOM 715 C CA . ASP A 1 90 ? 16.278 12.933 -2.865 1.00 31.36 90 ASP A CA 1
ATOM 716 C C . ASP A 1 90 ? 14.943 13.685 -3.087 1.00 31.36 90 ASP A C 1
ATOM 718 O O . ASP A 1 90 ? 14.916 14.876 -3.402 1.00 31.36 90 ASP A O 1
ATOM 722 N N . ASN A 1 91 ? 13.824 13.029 -2.775 1.00 36.19 91 ASN A N 1
ATOM 723 C CA . ASN A 1 91 ? 12.437 13.514 -2.814 1.00 36.19 91 ASN A CA 1
ATOM 724 C C . ASN A 1 91 ? 11.677 13.285 -4.127 1.00 36.19 91 ASN A C 1
ATOM 726 O O . ASN A 1 91 ? 11.350 14.219 -4.871 1.00 36.19 91 ASN A O 1
ATOM 730 N N . VAL A 1 92 ? 11.158 12.070 -4.266 1.00 39.47 92 VAL A N 1
ATOM 731 C CA . VAL A 1 92 ? 9.771 11.905 -4.712 1.00 39.47 92 VAL A CA 1
ATOM 732 C C . VAL A 1 92 ? 8.912 11.614 -3.484 1.00 39.47 92 VAL A C 1
ATOM 734 O O . VAL A 1 92 ? 8.492 10.495 -3.224 1.00 39.47 92 VAL A O 1
ATOM 737 N N . ALA A 1 93 ? 8.663 12.656 -2.690 1.00 47.44 93 ALA A N 1
ATOM 738 C CA . ALA A 1 93 ? 7.653 12.594 -1.643 1.00 47.44 93 ALA A CA 1
ATOM 739 C C . ALA A 1 93 ? 6.270 12.638 -2.310 1.00 47.44 93 ALA A C 1
ATOM 741 O O . ALA A 1 93 ? 5.809 13.706 -2.725 1.00 47.44 93 ALA A O 1
ATOM 742 N N . TYR A 1 94 ? 5.607 11.488 -2.440 1.00 60.34 94 TYR A N 1
ATOM 743 C CA . TYR A 1 94 ? 4.194 11.472 -2.794 1.00 60.34 94 TYR A CA 1
ATOM 744 C C . TYR A 1 94 ? 3.395 12.014 -1.602 1.00 60.34 94 TYR A C 1
ATOM 746 O O . TYR A 1 94 ? 3.601 11.644 -0.445 1.00 60.34 94 TYR A O 1
ATOM 754 N N . SER A 1 95 ? 2.498 12.966 -1.851 1.00 66.69 95 SER A N 1
ATOM 755 C CA . SER A 1 95 ? 1.704 13.538 -0.768 1.00 66.69 95 SER A CA 1
ATOM 756 C C . SER A 1 95 ? 0.505 12.640 -0.505 1.00 66.69 95 SER A C 1
ATOM 758 O O . SER A 1 95 ? -0.486 12.684 -1.233 1.00 66.69 95 SER A O 1
ATOM 760 N N . LEU A 1 96 ? 0.550 11.870 0.579 1.00 71.31 96 LEU A N 1
ATOM 761 C CA . LEU A 1 96 ? -0.591 11.070 1.024 1.00 71.31 96 LEU A CA 1
ATOM 762 C C . LEU A 1 96 ? -1.868 11.918 1.210 1.00 71.31 96 LEU A C 1
ATOM 764 O O . LEU A 1 96 ? -2.980 11.454 0.961 1.00 71.31 96 LEU A O 1
ATOM 768 N N . ALA A 1 97 ? -1.721 13.196 1.569 1.00 73.25 97 ALA A N 1
ATOM 769 C CA . ALA A 1 97 ? -2.834 14.140 1.616 1.00 73.25 97 ALA A CA 1
ATOM 770 C C . ALA A 1 97 ? -3.450 14.415 0.228 1.00 73.25 97 ALA A C 1
ATOM 772 O O . ALA A 1 97 ? -4.668 14.565 0.125 1.00 73.25 97 ALA A O 1
ATOM 773 N N . LEU A 1 98 ? -2.642 14.482 -0.837 1.00 75.19 98 LEU A N 1
ATOM 774 C CA . LEU A 1 98 ? -3.143 14.589 -2.214 1.00 75.19 98 LEU A CA 1
ATOM 775 C C . LEU A 1 98 ? -3.827 13.295 -2.655 1.00 75.19 98 LEU A C 1
ATOM 777 O O . LEU A 1 98 ? -4.915 13.365 -3.222 1.00 75.19 98 LEU A O 1
ATOM 781 N N . ILE A 1 99 ? -3.263 12.135 -2.309 1.00 77.94 99 ILE A N 1
ATOM 782 C CA . ILE A 1 99 ? -3.877 10.831 -2.592 1.00 77.94 99 ILE A CA 1
ATOM 783 C C . ILE A 1 99 ? -5.262 10.746 -1.957 1.00 77.94 99 ILE A C 1
ATOM 785 O O . ILE A 1 99 ? -6.235 10.473 -2.652 1.00 77.94 99 ILE A O 1
ATOM 789 N N . LYS A 1 100 ? -5.391 11.056 -0.661 1.00 80.06 100 LYS A N 1
ATOM 790 C CA . LYS A 1 100 ? -6.694 11.051 0.023 1.00 80.06 100 LYS A CA 1
ATOM 791 C C . LYS A 1 100 ? -7.709 11.963 -0.677 1.00 80.06 100 LYS A C 1
ATOM 793 O O . LYS A 1 100 ? -8.831 11.535 -0.932 1.00 80.06 100 LYS A O 1
ATOM 798 N N . LYS A 1 101 ? -7.305 13.173 -1.085 1.00 82.88 101 LYS A N 1
ATOM 799 C CA . LYS A 1 101 ? -8.165 14.085 -1.867 1.00 82.88 101 LYS A CA 1
ATOM 800 C C . LYS A 1 101 ? -8.568 13.506 -3.224 1.00 82.88 101 LYS A C 1
ATOM 802 O O . LYS A 1 101 ? -9.692 13.734 -3.672 1.00 82.88 101 LYS A O 1
ATOM 807 N N . GLN A 1 102 ? -7.669 12.784 -3.884 1.00 82.94 102 GLN A N 1
ATOM 808 C CA . GLN A 1 102 ? -7.951 12.136 -5.158 1.00 82.94 102 GLN A CA 1
ATOM 809 C C . GLN A 1 102 ? -8.912 10.954 -4.984 1.00 82.94 102 GLN A C 1
ATOM 811 O O . GLN A 1 102 ? -9.846 10.817 -5.769 1.00 82.94 102 GLN A O 1
ATOM 816 N N . VAL A 1 103 ? -8.769 10.161 -3.918 1.00 83.75 103 VAL A N 1
ATOM 817 C CA . VAL A 1 103 ? -9.733 9.107 -3.567 1.00 83.75 103 VAL A CA 1
ATOM 818 C C . VAL A 1 103 ? -11.114 9.703 -3.303 1.00 83.75 103 VAL A C 1
ATOM 820 O O . VAL A 1 103 ? -12.097 9.243 -3.879 1.00 83.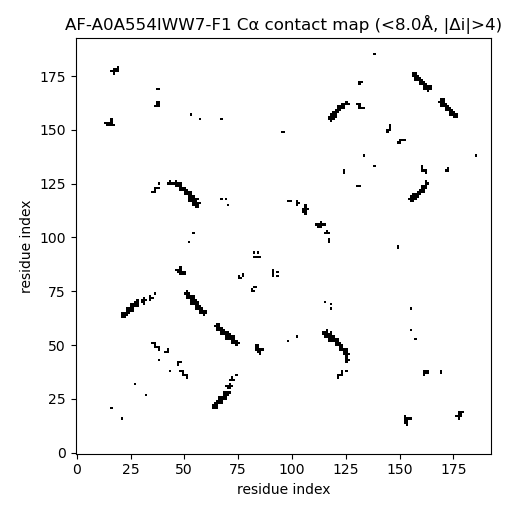75 103 VAL A O 1
ATOM 823 N N . GLU A 1 104 ? -11.202 10.782 -2.522 1.00 87.06 104 GLU A N 1
ATOM 824 C CA . GLU A 1 104 ? -12.466 11.501 -2.310 1.00 87.06 104 GLU A CA 1
ATOM 825 C C . GLU A 1 104 ? -13.069 12.011 -3.625 1.00 87.06 104 GLU A C 1
ATOM 827 O O . GLU A 1 104 ? -14.286 11.995 -3.808 1.00 87.06 104 GLU A O 1
ATOM 832 N N . LYS A 1 105 ? -12.233 12.475 -4.560 1.00 85.31 105 LYS A N 1
ATOM 833 C CA . LYS A 1 105 ? -12.687 12.882 -5.891 1.00 85.31 105 LYS A CA 1
ATOM 834 C C . LYS A 1 105 ? -13.262 11.691 -6.664 1.00 85.31 105 LYS A C 1
ATOM 836 O O . LYS A 1 105 ? -14.372 11.808 -7.169 1.00 85.31 105 LYS A O 1
ATOM 841 N N . ILE A 1 106 ? -12.576 10.546 -6.690 1.00 82.44 106 ILE A N 1
ATOM 842 C CA . ILE A 1 106 ? -13.058 9.313 -7.338 1.00 82.44 106 ILE A CA 1
ATOM 843 C C . ILE A 1 106 ? -14.410 8.882 -6.752 1.00 82.44 106 ILE A C 1
ATOM 845 O O . ILE A 1 106 ? -15.344 8.611 -7.507 1.00 82.44 106 ILE A O 1
ATOM 849 N N . GLN A 1 107 ? -14.545 8.883 -5.421 1.00 84.94 107 GLN A N 1
ATOM 850 C CA . GLN A 1 107 ? -15.796 8.553 -4.728 1.00 84.94 107 GLN A CA 1
ATOM 851 C C . GLN A 1 107 ? -16.951 9.493 -5.106 1.00 84.94 107 GLN A C 1
ATOM 853 O O . GLN A 1 107 ? -18.096 9.050 -5.218 1.00 84.94 107 GLN A O 1
ATOM 858 N N . ARG A 1 108 ? -16.671 10.796 -5.261 1.00 87.56 108 ARG A N 1
ATOM 859 C CA . ARG A 1 108 ? -17.674 11.801 -5.650 1.00 87.56 108 ARG A CA 1
ATOM 860 C C . ARG A 1 108 ? -18.082 11.670 -7.112 1.00 87.56 108 ARG A C 1
ATOM 862 O O . ARG A 1 108 ? -19.273 11.716 -7.407 1.00 87.56 108 ARG A O 1
ATOM 869 N N . ASP A 1 109 ? -17.107 11.518 -8.001 1.00 88.19 109 ASP A N 1
ATOM 870 C CA . ASP A 1 109 ? -17.320 11.572 -9.449 1.00 88.19 109 ASP A CA 1
ATOM 871 C C . ASP A 1 109 ? -17.833 10.231 -10.001 1.00 88.19 109 ASP A C 1
ATOM 873 O O . ASP A 1 109 ? -18.491 10.198 -11.040 1.00 88.19 109 ASP A O 1
ATOM 877 N N . THR A 1 110 ? -17.584 9.124 -9.290 1.00 83.06 110 THR A N 1
ATOM 878 C CA . THR A 1 110 ? -17.957 7.772 -9.722 1.00 83.06 110 THR A CA 1
ATOM 879 C C . THR A 1 110 ? -18.772 7.055 -8.636 1.00 83.06 110 THR A C 1
ATOM 881 O O . THR A 1 110 ? -18.199 6.397 -7.766 1.00 83.06 110 THR A O 1
ATOM 884 N N . PRO A 1 111 ? -20.120 7.112 -8.675 1.00 84.62 111 PRO A N 1
ATOM 885 C CA . PRO A 1 111 ? -20.977 6.564 -7.616 1.00 84.62 111 PRO A CA 1
ATOM 886 C C . PRO A 1 111 ? -20.739 5.083 -7.290 1.00 84.62 111 PRO A C 1
ATOM 888 O O . PRO A 1 111 ? -20.902 4.674 -6.142 1.00 84.62 111 PRO A O 1
ATOM 891 N N . GLN A 1 112 ? -20.313 4.286 -8.276 1.00 82.69 112 GLN A N 1
ATOM 892 C CA . GLN A 1 112 ? -19.987 2.865 -8.097 1.00 82.69 112 GLN A CA 1
ATOM 893 C C . GLN A 1 112 ? -18.723 2.622 -7.247 1.00 82.69 112 GLN A C 1
ATOM 895 O O . GLN A 1 112 ? -18.479 1.501 -6.819 1.00 82.69 112 GLN A O 1
ATOM 900 N N . HIS A 1 113 ? -17.928 3.663 -6.979 1.00 85.75 113 HIS A N 1
ATOM 901 C CA . HIS A 1 113 ? -16.715 3.619 -6.157 1.00 85.75 113 HIS A CA 1
ATOM 902 C C . HIS A 1 113 ? -16.878 4.380 -4.839 1.00 85.75 113 HIS A C 1
ATOM 904 O O . HIS A 1 113 ? -15.898 4.650 -4.153 1.00 85.75 113 HIS A O 1
ATOM 910 N N . LYS A 1 114 ? -18.111 4.716 -4.439 1.00 86.62 114 LYS A N 1
ATOM 911 C CA . LYS A 1 114 ? -18.387 5.442 -3.189 1.00 86.62 114 LYS A CA 1
ATOM 912 C C . LYS A 1 114 ? -17.817 4.747 -1.944 1.00 86.62 114 LYS A C 1
ATOM 914 O O . LYS A 1 114 ? -17.510 5.404 -0.957 1.00 86.62 114 LYS A O 1
ATOM 919 N N . GLU A 1 115 ? -17.698 3.424 -1.987 1.00 85.25 115 GLU A N 1
ATOM 920 C CA . GLU A 1 115 ? -17.149 2.608 -0.901 1.00 85.25 115 GLU A CA 1
ATOM 921 C C . GLU A 1 115 ? -15.611 2.498 -0.913 1.00 85.25 115 GLU A C 1
ATOM 923 O O . GLU A 1 115 ? -15.045 1.914 0.008 1.00 85.25 115 GLU A O 1
ATOM 928 N N . PHE A 1 116 ? -14.927 3.027 -1.936 1.00 87.75 116 PHE A N 1
ATOM 929 C CA . PHE A 1 116 ? -13.476 2.885 -2.087 1.00 87.75 116 PHE A CA 1
ATOM 930 C C . PHE A 1 116 ? -12.762 3.912 -1.219 1.00 87.75 116 PHE A C 1
ATOM 932 O O . PHE A 1 116 ? -12.737 5.090 -1.550 1.00 87.75 116 PHE A O 1
ATOM 939 N N . GLY A 1 117 ? -12.164 3.481 -0.120 1.00 90.31 117 GLY A N 1
ATOM 940 C CA . GLY A 1 117 ? -11.196 4.241 0.656 1.00 90.31 117 GLY A CA 1
ATOM 941 C C . GLY A 1 117 ? -9.755 3.963 0.230 1.00 90.31 117 GLY A C 1
ATOM 942 O O . GLY A 1 117 ? -9.463 3.010 -0.494 1.00 90.31 117 GLY A O 1
ATOM 943 N N . PHE A 1 118 ? -8.849 4.801 0.726 1.00 90.94 118 PHE A N 1
ATOM 944 C CA . PHE A 1 118 ? -7.416 4.535 0.692 1.00 90.94 118 PHE A CA 1
ATOM 945 C C . PHE A 1 118 ? -7.098 3.367 1.636 1.00 90.94 118 PHE A C 1
ATOM 947 O O . PHE A 1 118 ? -7.454 3.424 2.816 1.00 90.94 118 PHE A O 1
ATOM 954 N N . LEU A 1 119 ? -6.458 2.319 1.116 1.00 92.69 119 LEU A N 1
ATOM 955 C CA . LEU A 1 119 ? -6.033 1.154 1.897 1.00 92.69 119 LEU A CA 1
ATOM 956 C C . LEU A 1 119 ? -4.518 1.056 2.061 1.00 92.69 119 LEU A C 1
ATOM 958 O O . LEU A 1 119 ? -4.076 0.228 2.851 1.00 92.69 119 LEU A O 1
ATOM 962 N N . GLY A 1 120 ? -3.741 1.862 1.339 1.00 92.12 120 GLY A N 1
ATOM 963 C CA . GLY A 1 120 ? -2.284 1.809 1.325 1.00 92.12 120 GLY A CA 1
ATOM 964 C C . GLY A 1 120 ? -1.722 2.017 -0.078 1.00 92.12 120 GLY A C 1
ATOM 965 O O . GLY A 1 120 ? -2.383 2.609 -0.937 1.00 92.12 120 GLY A O 1
ATOM 966 N N . ASP A 1 121 ? -0.529 1.505 -0.327 1.00 90.69 121 ASP A N 1
ATOM 967 C CA . ASP A 1 121 ? 0.166 1.633 -1.604 1.00 90.69 121 ASP A CA 1
ATOM 968 C C . ASP A 1 121 ? 0.955 0.375 -1.954 1.00 90.69 121 ASP A C 1
ATOM 970 O O . ASP A 1 121 ? 1.108 -0.546 -1.153 1.00 90.69 121 ASP A O 1
ATOM 974 N N . VAL A 1 122 ? 1.359 0.313 -3.215 1.00 91.12 122 VAL A N 1
ATOM 975 C CA . VAL A 1 122 ? 2.169 -0.745 -3.791 1.00 91.12 122 VAL A CA 1
ATOM 976 C C . VAL A 1 122 ? 3.205 -0.120 -4.709 1.00 91.12 122 VAL A C 1
ATOM 978 O O . VAL A 1 122 ? 2.863 0.694 -5.569 1.00 91.12 122 VAL A O 1
ATOM 981 N N . HIS A 1 123 ? 4.460 -0.525 -4.582 1.00 89.56 123 HIS A N 1
ATOM 982 C CA . HIS A 1 123 ? 5.509 -0.127 -5.514 1.00 89.56 123 HIS A CA 1
ATOM 983 C C . HIS A 1 123 ? 6.325 -1.317 -5.993 1.00 89.56 123 HIS A C 1
ATOM 985 O O . HIS A 1 123 ? 6.038 -2.461 -5.646 1.00 89.56 123 HIS A O 1
ATOM 991 N N . THR A 1 124 ? 7.288 -1.077 -6.879 1.00 88.62 124 THR A N 1
ATOM 992 C CA . THR A 1 124 ? 8.084 -2.146 -7.484 1.00 88.62 124 THR A CA 1
ATOM 993 C C . THR A 1 124 ? 9.569 -1.946 -7.278 1.00 88.62 124 THR A C 1
ATOM 995 O O . THR A 1 124 ? 10.033 -0.840 -7.522 1.00 88.62 124 THR A O 1
ATOM 998 N N . HIS A 1 125 ? 10.312 -3.024 -7.027 1.00 88.19 125 HIS A N 1
ATOM 999 C CA . HIS A 1 125 ? 11.777 -3.005 -6.937 1.00 88.19 125 HIS A CA 1
ATOM 1000 C C . HIS A 1 125 ? 12.431 -3.526 -8.237 1.00 88.19 125 HIS A C 1
ATOM 1002 O O . HIS A 1 125 ? 12.596 -4.737 -8.434 1.00 88.19 125 HIS A O 1
ATOM 1008 N N . PRO A 1 126 ? 12.810 -2.645 -9.178 1.00 76.00 126 PRO A N 1
ATOM 1009 C CA . PRO A 1 126 ? 13.448 -2.981 -10.449 1.00 76.00 126 PRO A CA 1
ATOM 1010 C C . PRO A 1 126 ? 14.925 -3.367 -10.253 1.00 76.00 126 PRO A C 1
ATOM 1012 O O . PRO A 1 126 ? 15.842 -2.657 -10.648 1.00 76.00 126 PRO A O 1
ATOM 1015 N N . GLY A 1 127 ? 15.160 -4.551 -9.695 1.00 68.00 127 GLY A N 1
ATOM 1016 C CA . GLY A 1 127 ? 16.473 -5.190 -9.663 1.00 68.00 127 GLY A CA 1
ATOM 1017 C C . GLY A 1 127 ? 17.367 -4.776 -8.493 1.00 68.00 127 GLY A C 1
ATOM 1018 O O . GLY A 1 127 ? 18.042 -3.760 -8.548 1.00 68.00 127 GLY A O 1
ATOM 1019 N N . ARG A 1 128 ? 17.462 -5.651 -7.484 1.00 57.06 128 ARG A N 1
ATOM 1020 C CA . ARG A 1 128 ? 18.592 -5.865 -6.552 1.00 57.06 128 ARG A CA 1
ATOM 1021 C C . ARG A 1 128 ? 18.260 -7.082 -5.665 1.00 57.06 128 ARG A C 1
ATOM 1023 O O . ARG A 1 128 ? 17.159 -7.619 -5.718 1.00 57.06 128 ARG A O 1
ATOM 1030 N N . ALA A 1 129 ? 19.237 -7.552 -4.888 1.00 55.19 129 ALA A N 1
ATOM 1031 C CA . ALA A 1 129 ? 19.223 -8.811 -4.126 1.00 55.19 129 ALA A CA 1
ATOM 1032 C C . ALA A 1 129 ? 18.239 -8.889 -2.934 1.00 55.19 129 ALA A C 1
ATOM 1034 O O . ALA A 1 129 ? 18.235 -9.900 -2.233 1.00 55.19 129 ALA A O 1
ATOM 1035 N N . MET A 1 130 ? 17.414 -7.866 -2.696 1.00 59.97 130 MET A N 1
ATOM 1036 C CA . MET A 1 130 ? 16.336 -7.903 -1.700 1.00 59.97 130 MET A CA 1
ATOM 1037 C C . MET A 1 130 ? 14.995 -7.748 -2.414 1.00 59.97 130 MET A C 1
ATOM 1039 O O . MET A 1 130 ? 14.477 -6.646 -2.498 1.00 59.97 130 MET A O 1
ATOM 1043 N N . PRO A 1 131 ? 14.458 -8.827 -3.000 1.00 71.56 131 PRO A N 1
ATOM 1044 C CA . PRO A 1 131 ? 13.458 -8.687 -4.045 1.00 71.56 131 PRO A CA 1
ATOM 1045 C C . PRO A 1 131 ? 12.034 -8.493 -3.522 1.00 71.56 131 PRO A C 1
ATOM 1047 O O . PRO A 1 131 ? 11.135 -8.396 -4.327 1.00 71.56 131 PRO A O 1
ATOM 1050 N N . LEU A 1 132 ? 11.753 -8.491 -2.221 1.00 80.12 132 LEU A N 1
ATOM 1051 C CA . LEU A 1 132 ? 10.351 -8.470 -1.776 1.00 80.12 132 LEU A CA 1
ATOM 1052 C C . LEU A 1 132 ? 10.107 -7.734 -0.467 1.00 80.12 132 LEU A C 1
ATOM 1054 O O . LEU A 1 132 ? 8.969 -7.688 -0.027 1.00 80.12 132 LEU A O 1
ATOM 1058 N N . TYR A 1 133 ? 11.140 -7.189 0.171 1.00 84.50 133 TYR A N 1
ATOM 1059 C CA . TYR A 1 133 ? 11.020 -6.602 1.503 1.00 84.50 133 TYR A CA 1
ATOM 1060 C C . TYR A 1 133 ? 11.081 -5.080 1.424 1.00 84.50 133 TYR A C 1
ATOM 1062 O O . TYR A 1 133 ? 11.860 -4.572 0.619 1.00 84.50 133 TYR A O 1
ATOM 1070 N N . PRO A 1 134 ? 10.327 -4.361 2.275 1.00 82.38 134 PRO A N 1
ATOM 1071 C CA . PRO A 1 134 ? 10.436 -2.910 2.360 1.00 82.38 134 PRO A CA 1
ATOM 1072 C C . PRO A 1 134 ? 11.872 -2.501 2.666 1.00 82.38 134 PRO A C 1
ATOM 1074 O O . PRO A 1 134 ? 12.520 -3.119 3.520 1.00 82.38 134 PRO A O 1
ATOM 1077 N N . SER A 1 135 ? 12.358 -1.459 1.997 1.00 81.12 135 SER A N 1
ATOM 1078 C CA . SER A 1 135 ? 13.618 -0.830 2.376 1.00 81.12 135 SER A CA 1
ATOM 1079 C C . S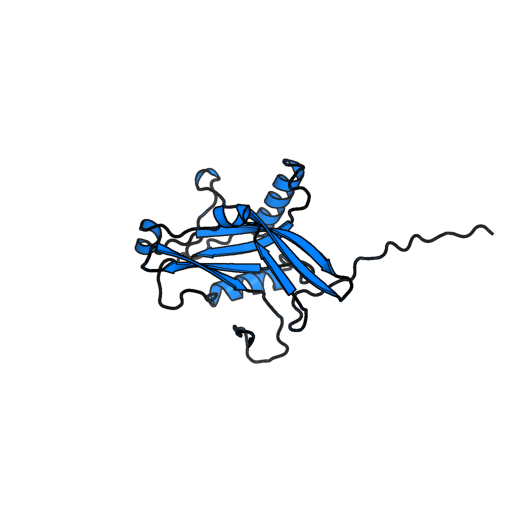ER A 1 135 ? 13.487 -0.142 3.746 1.00 81.12 135 SER A C 1
ATOM 1081 O O . SER A 1 135 ? 12.396 0.026 4.302 1.00 81.12 135 SER A O 1
ATOM 1083 N N . GLU A 1 136 ? 14.610 0.263 4.341 1.00 82.00 136 GLU A N 1
ATOM 1084 C CA . GLU A 1 136 ? 14.562 1.082 5.559 1.00 82.00 136 GLU A CA 1
ATOM 1085 C C . GLU A 1 136 ? 13.883 2.436 5.291 1.00 82.00 136 GLU A C 1
ATOM 1087 O O . GLU A 1 136 ? 13.137 2.935 6.136 1.00 82.00 136 GLU A O 1
ATOM 1092 N N . GLU A 1 137 ? 14.088 3.005 4.101 1.00 80.81 137 GLU A N 1
ATOM 1093 C CA . GLU A 1 137 ? 13.475 4.268 3.687 1.00 80.81 137 GLU A CA 1
ATOM 1094 C C . GLU A 1 137 ? 11.960 4.132 3.520 1.00 80.81 137 GLU A C 1
ATOM 1096 O O . GLU A 1 137 ? 11.218 4.973 4.042 1.00 80.81 137 GLU A O 1
ATOM 1101 N N . ASP A 1 138 ? 11.504 3.033 2.908 1.00 82.81 138 ASP A N 1
ATOM 1102 C CA . ASP A 1 138 ? 10.091 2.668 2.811 1.00 82.81 138 ASP A CA 1
ATOM 1103 C C . ASP A 1 138 ? 9.450 2.679 4.207 1.00 82.81 138 ASP A C 1
ATOM 1105 O O . ASP A 1 138 ? 8.493 3.416 4.455 1.00 82.81 138 ASP A O 1
ATOM 1109 N N . LEU A 1 139 ? 10.026 1.948 5.170 1.00 83.00 139 LEU A N 1
ATOM 1110 C CA . LEU A 1 139 ? 9.509 1.875 6.542 1.00 83.00 139 LEU A CA 1
ATOM 1111 C C . LEU A 1 139 ? 9.494 3.243 7.236 1.00 83.00 139 LEU A C 1
ATOM 1113 O O . LEU A 1 139 ? 8.486 3.626 7.841 1.00 83.00 139 LEU A O 1
ATOM 1117 N N . LEU A 1 140 ? 10.595 3.994 7.151 1.00 82.69 140 LEU A N 1
ATOM 1118 C CA . LEU A 1 140 ? 10.712 5.314 7.772 1.00 82.69 140 LEU A CA 1
ATOM 1119 C C . LEU A 1 140 ? 9.696 6.308 7.203 1.00 82.69 140 LEU A C 1
ATOM 1121 O O . LEU A 1 140 ? 9.185 7.146 7.952 1.00 82.69 140 LEU A O 1
ATOM 1125 N N . SER A 1 141 ? 9.378 6.224 5.911 1.00 81.62 141 SER A N 1
ATOM 1126 C CA . SER A 1 141 ? 8.390 7.097 5.276 1.00 81.62 141 SER A CA 1
ATOM 1127 C C . SER A 1 141 ? 6.996 6.911 5.890 1.00 81.62 141 SER A C 1
ATOM 1129 O O . SER A 1 141 ? 6.350 7.891 6.282 1.00 81.62 141 SER A O 1
ATOM 1131 N N . VAL A 1 142 ? 6.575 5.661 6.098 1.00 84.56 142 VAL A N 1
ATOM 1132 C CA . VAL A 1 142 ? 5.266 5.344 6.679 1.00 84.56 142 VAL A CA 1
ATOM 1133 C C . VAL A 1 142 ? 5.230 5.669 8.171 1.00 84.56 142 VAL A C 1
ATOM 1135 O O . VAL A 1 142 ? 4.241 6.214 8.666 1.00 84.56 142 VAL A O 1
ATOM 1138 N N . ILE A 1 143 ? 6.322 5.414 8.899 1.00 84.31 143 ILE A N 1
ATOM 1139 C CA . ILE A 1 143 ? 6.447 5.804 10.312 1.00 84.31 143 ILE A CA 1
ATOM 1140 C C . ILE A 1 143 ? 6.265 7.318 10.462 1.00 84.31 143 ILE A C 1
ATOM 1142 O O . ILE A 1 143 ? 5.416 7.756 11.240 1.00 84.31 143 ILE A O 1
ATOM 1146 N N . ARG A 1 144 ? 6.972 8.124 9.658 1.00 84.50 144 ARG A N 1
ATOM 1147 C CA . AR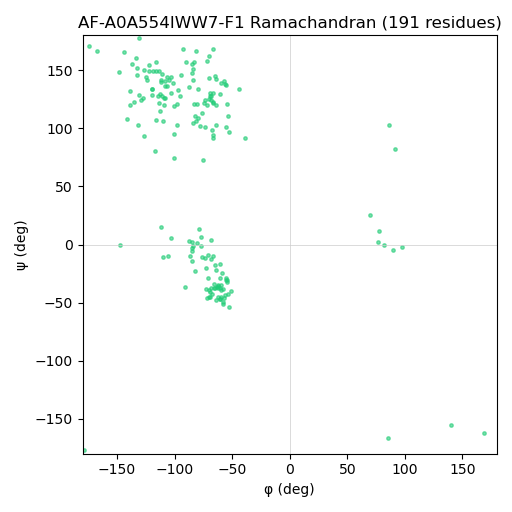G A 1 144 ? 6.821 9.590 9.652 1.00 84.50 144 ARG A CA 1
ATOM 1148 C C . ARG A 1 144 ? 5.390 10.015 9.310 1.00 84.50 144 ARG A C 1
ATOM 1150 O O . ARG A 1 144 ? 4.890 11.006 9.852 1.00 84.50 144 ARG A O 1
ATOM 1157 N N . ALA A 1 145 ? 4.698 9.280 8.439 1.00 84.12 145 ALA A N 1
ATOM 1158 C CA . ALA A 1 145 ? 3.296 9.544 8.122 1.00 84.12 145 ALA A CA 1
ATOM 1159 C C . ALA A 1 145 ? 2.366 9.312 9.330 1.00 84.12 145 ALA A C 1
ATOM 1161 O O . ALA A 1 145 ? 1.449 10.109 9.539 1.00 84.12 145 ALA A O 1
ATOM 1162 N N . TYR A 1 146 ? 2.619 8.296 10.163 1.00 86.31 146 TYR A N 1
ATOM 1163 C CA . TYR A 1 146 ? 1.905 8.107 11.432 1.00 86.31 146 TYR A CA 1
ATOM 1164 C C . TYR A 1 146 ? 2.275 9.162 12.483 1.00 86.31 146 TYR A C 1
ATOM 1166 O O . TYR A 1 146 ? 1.387 9.722 13.124 1.00 86.31 146 TYR A O 1
ATOM 1174 N N . GLU A 1 147 ? 3.564 9.470 12.652 1.00 85.56 147 GLU A N 1
ATOM 1175 C CA . GLU A 1 147 ? 4.045 10.452 13.639 1.00 85.56 147 GLU A CA 1
ATOM 1176 C C . GLU A 1 147 ? 3.532 11.869 13.355 1.00 85.56 147 GLU A C 1
ATOM 1178 O O . GLU A 1 147 ? 3.186 12.609 14.275 1.00 85.56 147 GLU A O 1
ATOM 1183 N N . SER A 1 148 ? 3.430 12.237 12.076 1.00 84.12 148 SER A N 1
ATOM 1184 C CA . SER A 1 148 ? 2.863 13.521 11.642 1.00 84.12 148 SER A CA 1
ATOM 1185 C C . SER A 1 148 ? 1.332 13.579 11.708 1.00 84.12 148 SER A C 1
ATOM 1187 O O . SER A 1 148 ? 0.758 14.656 11.547 1.00 84.12 148 SER A O 1
ATOM 1189 N N . GLY A 1 149 ? 0.656 12.443 11.921 1.00 85.12 149 GLY A N 1
ATOM 1190 C CA . GLY A 1 149 ? -0.804 12.334 11.899 1.00 85.12 149 GLY A CA 1
ATOM 1191 C C . GLY A 1 149 ? -1.422 12.315 10.496 1.00 85.12 149 GLY A C 1
ATOM 1192 O O . GLY A 1 149 ? -2.641 12.431 10.366 1.00 85.12 149 GLY A O 1
ATOM 1193 N N . THR A 1 150 ? -0.612 12.164 9.443 1.00 85.06 150 THR A N 1
ATOM 1194 C CA . THR A 1 150 ? -1.107 11.999 8.065 1.00 85.06 150 THR A CA 1
ATOM 1195 C C . THR A 1 150 ? -1.823 10.652 7.897 1.00 85.06 150 THR A C 1
ATOM 1197 O O . THR A 1 150 ? -2.860 10.569 7.224 1.00 85.06 150 THR A O 1
ATOM 1200 N N . LEU A 1 151 ? -1.298 9.613 8.557 1.00 87.81 151 LEU A N 1
ATOM 1201 C CA . LEU A 1 151 ? -1.967 8.337 8.800 1.00 87.81 151 LEU A CA 1
ATOM 1202 C C . LEU A 1 151 ? -2.465 8.256 10.241 1.00 87.81 151 LEU A C 1
ATOM 1204 O O . LEU A 1 151 ? -1.807 8.709 11.178 1.00 87.81 151 LEU A O 1
ATOM 1208 N N . SER A 1 152 ? -3.620 7.621 10.416 1.00 90.00 152 SER A N 1
ATOM 1209 C CA . SER A 1 152 ? -4.191 7.317 11.727 1.00 90.00 152 SER A CA 1
ATOM 1210 C C . SER A 1 152 ? -4.159 5.819 11.988 1.00 90.00 152 SER A C 1
ATOM 1212 O O . SER A 1 152 ? -4.376 5.022 11.080 1.00 90.00 152 SER A O 1
ATOM 1214 N N . SER A 1 153 ? -3.986 5.410 13.246 1.00 90.62 153 SER A N 1
ATOM 1215 C CA . SER A 1 153 ? -4.069 3.993 13.616 1.00 90.62 153 SER A CA 1
ATOM 1216 C C . SER A 1 153 ? -5.476 3.395 13.460 1.00 90.62 153 SER A C 1
ATOM 1218 O O . SER A 1 153 ? -5.639 2.185 13.558 1.00 90.62 153 SER A O 1
ATOM 1220 N N . ALA A 1 154 ? -6.497 4.219 13.207 1.00 89.25 154 ALA A N 1
ATOM 1221 C CA . ALA A 1 154 ? -7.849 3.767 12.871 1.00 89.25 154 ALA A CA 1
ATOM 1222 C C . ALA A 1 154 ? -8.052 3.498 11.362 1.00 89.25 154 ALA A C 1
ATOM 1224 O O . ALA A 1 154 ? -9.088 2.952 10.955 1.00 89.25 154 ALA A O 1
ATOM 1225 N N . GLU A 1 155 ? -7.083 3.887 10.530 1.00 88.50 155 GLU A N 1
ATOM 1226 C CA . GLU A 1 155 ? -7.102 3.718 9.079 1.00 88.50 155 GLU A CA 1
ATOM 1227 C C . GLU A 1 155 ? -6.224 2.529 8.659 1.00 88.50 155 GLU A C 1
ATOM 1229 O O . GLU A 1 155 ? -5.151 2.322 9.232 1.00 88.50 155 GLU A O 1
ATOM 1234 N N . PRO A 1 156 ? -6.676 1.716 7.690 1.00 89.50 156 PRO A N 1
ATOM 1235 C CA . PRO A 1 156 ? -5.866 0.631 7.159 1.00 89.50 156 PRO A CA 1
ATOM 1236 C C . PRO A 1 156 ? -4.703 1.182 6.337 1.00 89.50 156 PRO A C 1
ATOM 1238 O O . PRO A 1 156 ? -4.851 2.171 5.621 1.00 89.50 156 PRO A O 1
ATOM 1241 N N . TYR A 1 157 ? -3.562 0.508 6.440 1.00 91.62 157 TYR A N 1
ATOM 1242 C CA . TYR A 1 157 ? -2.409 0.748 5.590 1.00 91.62 157 TYR A CA 1
ATOM 1243 C C . TYR A 1 157 ? -1.744 -0.588 5.254 1.00 91.62 157 TYR A C 1
ATOM 1245 O O . TYR A 1 157 ? -1.155 -1.244 6.118 1.00 91.62 157 TYR A O 1
ATOM 1253 N N . VAL A 1 158 ? -1.907 -1.001 4.004 1.00 92.12 158 VAL A N 1
ATOM 1254 C CA . VAL A 1 158 ? -1.273 -2.160 3.385 1.00 92.12 158 VAL A CA 1
ATOM 1255 C C . VAL A 1 158 ? -0.152 -1.648 2.497 1.00 92.12 158 VAL A C 1
ATOM 1257 O O . VAL A 1 158 ? -0.362 -0.754 1.686 1.00 92.12 158 VAL A O 1
ATOM 1260 N N . PHE A 1 159 ? 1.026 -2.227 2.649 1.00 90.25 159 PHE A N 1
ATOM 1261 C CA . PHE A 1 159 ? 2.207 -1.859 1.888 1.00 90.25 159 PHE A CA 1
ATOM 1262 C C . PHE A 1 159 ? 2.591 -3.013 0.966 1.00 90.25 159 PHE A C 1
ATOM 1264 O O . PHE A 1 159 ? 2.887 -4.103 1.450 1.00 90.25 159 PHE A O 1
ATOM 1271 N N . GLY A 1 160 ? 2.513 -2.815 -0.345 1.00 91.62 160 GLY A N 1
ATOM 1272 C CA . GLY A 1 160 ? 2.791 -3.835 -1.353 1.00 91.62 160 GLY A CA 1
ATOM 1273 C C . GLY A 1 160 ? 4.136 -3.625 -2.041 1.00 91.62 160 GLY A C 1
ATOM 1274 O O . GLY A 1 160 ? 4.485 -2.501 -2.377 1.00 91.62 160 GLY A O 1
ATOM 1275 N N . ILE A 1 161 ? 4.857 -4.705 -2.329 1.00 91.19 161 ILE A N 1
ATOM 1276 C CA . ILE A 1 161 ? 6.096 -4.663 -3.117 1.00 91.19 161 ILE A CA 1
ATOM 1277 C C . ILE A 1 161 ? 6.011 -5.694 -4.225 1.00 91.19 161 ILE A C 1
ATOM 1279 O O . ILE A 1 161 ? 5.794 -6.873 -3.954 1.00 91.19 161 ILE A O 1
ATOM 1283 N N . GLY A 1 162 ? 6.183 -5.237 -5.462 1.00 91.75 162 GLY A N 1
ATOM 1284 C CA . GLY A 1 162 ? 6.198 -6.054 -6.665 1.00 91.75 162 GLY A CA 1
ATOM 1285 C C . GLY A 1 162 ? 7.594 -6.225 -7.253 1.00 91.75 162 GLY A C 1
ATOM 1286 O O . GLY A 1 162 ? 8.330 -5.254 -7.431 1.00 91.75 162 GLY A O 1
ATOM 1287 N N . VAL A 1 163 ? 7.939 -7.441 -7.665 1.00 90.88 163 VAL A N 1
ATOM 1288 C CA . VAL A 1 163 ? 9.155 -7.715 -8.442 1.00 90.88 163 VAL A CA 1
ATOM 1289 C C . VAL A 1 163 ? 8.907 -8.612 -9.622 1.00 90.88 163 VAL A C 1
ATOM 1291 O O . VAL A 1 163 ? 7.920 -9.332 -9.700 1.00 90.88 163 VAL A O 1
ATOM 1294 N N . ARG A 1 164 ? 9.846 -8.562 -10.563 1.00 89.38 164 ARG A N 1
ATOM 1295 C CA . ARG A 1 164 ? 9.811 -9.349 -11.783 1.00 89.38 164 ARG A CA 1
ATOM 1296 C C . ARG A 1 164 ? 10.870 -10.430 -11.740 1.00 89.38 164 ARG A C 1
ATOM 1298 O O . ARG A 1 164 ? 12.066 -10.138 -11.715 1.00 89.38 164 ARG A O 1
ATOM 1305 N N . HIS A 1 165 ? 10.434 -11.677 -11.821 1.00 87.56 165 HIS A N 1
ATOM 1306 C CA . HIS A 1 165 ? 11.328 -12.815 -11.954 1.00 87.56 165 HIS A CA 1
ATOM 1307 C C . HIS A 1 165 ? 12.008 -12.856 -13.329 1.00 87.56 165 HIS A C 1
ATOM 1309 O O . HIS A 1 165 ? 11.505 -12.281 -14.302 1.00 87.56 165 HIS A O 1
ATOM 1315 N N . PRO A 1 166 ? 13.115 -13.612 -13.473 1.00 84.62 166 PRO A N 1
ATOM 1316 C CA . PRO A 1 166 ? 13.762 -13.828 -14.768 1.00 84.62 166 PRO A CA 1
ATOM 1317 C C . PRO A 1 166 ? 12.821 -14.375 -15.857 1.00 84.62 166 PRO A C 1
ATOM 1319 O O . PRO A 1 166 ? 12.975 -14.020 -17.023 1.00 84.62 166 PRO A O 1
ATOM 1322 N N . GLY A 1 167 ? 11.820 -15.183 -15.479 1.00 84.94 167 GLY A N 1
ATOM 1323 C CA . GLY A 1 167 ? 10.780 -15.699 -16.383 1.00 84.94 167 GLY A CA 1
ATOM 1324 C C . GLY A 1 167 ? 9.763 -14.651 -16.853 1.00 84.94 167 GLY A C 1
ATOM 1325 O O . GLY A 1 167 ? 8.984 -14.911 -17.763 1.00 84.94 167 GLY A O 1
ATOM 1326 N N . GLY A 1 168 ? 9.791 -13.450 -16.271 1.00 85.56 168 GLY A N 1
ATOM 1327 C CA . GLY A 1 168 ? 8.894 -12.342 -16.584 1.00 85.56 168 GLY A CA 1
ATOM 1328 C C . GLY A 1 168 ? 7.610 -12.296 -15.766 1.00 85.56 168 GLY A C 1
ATOM 1329 O O . GLY A 1 168 ? 6.878 -11.317 -15.890 1.00 85.56 168 GLY A O 1
ATOM 1330 N N . GLU A 1 169 ? 7.375 -13.304 -14.931 1.00 89.81 169 GLU A N 1
ATOM 1331 C CA . GLU A 1 169 ? 6.308 -13.318 -13.934 1.00 89.81 169 GLU A CA 1
ATOM 1332 C C . GLU A 1 169 ? 6.535 -12.232 -12.879 1.00 89.81 169 GLU A C 1
ATOM 1334 O O . GLU A 1 169 ? 7.678 -11.929 -12.522 1.00 89.81 169 GLU A O 1
ATOM 1339 N N . MET A 1 170 ? 5.432 -11.654 -12.407 1.00 91.44 170 MET A N 1
ATOM 1340 C CA . MET A 1 170 ? 5.426 -10.698 -11.307 1.00 91.44 170 MET A CA 1
ATOM 1341 C C . MET A 1 170 ? 5.088 -11.425 -10.003 1.00 91.44 170 MET A C 1
ATOM 1343 O O . MET A 1 170 ? 4.110 -12.168 -9.959 1.00 91.44 170 MET A O 1
ATOM 1347 N N . GLU A 1 171 ? 5.857 -11.171 -8.953 1.00 91.94 171 GLU A N 1
ATOM 1348 C CA . GLU A 1 171 ? 5.562 -11.578 -7.577 1.00 91.94 171 GLU A CA 1
ATOM 1349 C C . GLU A 1 171 ? 5.267 -10.329 -6.750 1.00 91.94 171 GLU A C 1
ATOM 1351 O O . GLU A 1 171 ? 5.927 -9.307 -6.936 1.00 91.94 171 GLU A O 1
ATOM 1356 N N . TYR A 1 172 ? 4.273 -10.406 -5.862 1.00 92.62 172 TYR A N 1
ATOM 1357 C CA . TYR A 1 172 ? 3.906 -9.309 -4.971 1.00 92.62 172 TYR A CA 1
ATOM 1358 C C . TYR A 1 172 ? 3.785 -9.798 -3.534 1.00 92.62 172 TYR A C 1
ATOM 1360 O O . TYR A 1 172 ? 3.007 -10.714 -3.261 1.00 92.62 172 TYR A O 1
ATOM 1368 N N . ASN A 1 173 ? 4.467 -9.117 -2.616 1.00 92.19 173 ASN A N 1
ATOM 1369 C CA . ASN A 1 173 ? 4.280 -9.301 -1.183 1.00 92.19 173 ASN A CA 1
ATOM 1370 C C . ASN A 1 173 ? 3.568 -8.101 -0.577 1.00 92.19 173 ASN A C 1
ATOM 1372 O O . ASN A 1 173 ? 3.843 -6.957 -0.928 1.00 92.19 173 ASN A O 1
ATOM 1376 N N . PHE A 1 174 ? 2.667 -8.375 0.362 1.00 92.06 174 PHE A N 1
ATOM 1377 C CA . PHE A 1 174 ? 1.901 -7.353 1.061 1.00 92.06 174 PHE A CA 1
ATOM 1378 C C . PHE A 1 174 ? 2.178 -7.418 2.554 1.00 92.06 174 PHE A C 1
ATOM 1380 O O . PHE A 1 174 ? 2.151 -8.479 3.180 1.00 92.06 174 PHE A O 1
ATOM 1387 N N . TYR A 1 175 ? 2.405 -6.246 3.121 1.00 91.38 175 TYR A N 1
ATOM 1388 C CA . TYR A 1 175 ? 2.806 -6.036 4.494 1.00 91.38 175 TYR A CA 1
ATOM 1389 C C . TYR A 1 175 ? 1.795 -5.140 5.196 1.00 91.38 175 TYR A C 1
ATOM 1391 O O . TYR A 1 175 ? 1.123 -4.306 4.590 1.00 91.38 175 TYR A O 1
ATOM 1399 N N . ARG A 1 176 ? 1.720 -5.286 6.515 1.00 90.00 176 ARG A N 1
ATOM 1400 C CA . ARG A 1 176 ? 1.097 -4.298 7.395 1.00 90.00 176 ARG A CA 1
ATOM 1401 C C . ARG A 1 176 ? 2.123 -3.853 8.418 1.00 90.00 176 ARG A C 1
ATOM 1403 O O . ARG A 1 176 ? 2.951 -4.654 8.853 1.00 90.00 176 ARG A O 1
ATOM 1410 N N . ILE A 1 177 ? 2.012 -2.611 8.860 1.00 87.81 177 ILE A N 1
ATOM 1411 C CA . ILE A 1 177 ? 2.831 -2.108 9.957 1.00 87.81 177 ILE A CA 1
ATOM 1412 C C . ILE A 1 177 ? 2.139 -2.416 11.280 1.00 87.81 177 ILE A C 1
ATOM 1414 O O . ILE A 1 177 ? 0.936 -2.212 11.438 1.00 87.81 177 ILE A O 1
ATOM 1418 N N . VAL A 1 178 ? 2.917 -2.902 12.243 1.00 89.12 178 VAL A N 1
ATOM 1419 C CA . VAL A 1 178 ? 2.470 -3.140 13.615 1.00 89.12 178 VAL A CA 1
ATOM 1420 C C . VAL A 1 178 ? 3.381 -2.403 14.586 1.00 89.12 178 VAL A C 1
ATOM 1422 O O . VAL A 1 178 ? 4.587 -2.295 14.376 1.00 89.12 178 VAL A O 1
ATOM 1425 N N . ARG A 1 179 ? 2.806 -1.894 15.674 1.00 86.12 179 ARG A N 1
ATOM 1426 C CA . ARG A 1 179 ? 3.566 -1.315 16.777 1.00 86.12 179 ARG A CA 1
ATOM 1427 C C . ARG A 1 179 ? 4.041 -2.445 17.681 1.00 86.12 179 ARG A C 1
ATOM 1429 O O . ARG A 1 179 ? 3.237 -3.042 18.394 1.00 86.12 179 ARG A O 1
ATOM 1436 N N . THR A 1 180 ? 5.343 -2.700 17.685 1.00 77.44 180 THR A N 1
ATOM 1437 C CA . THR A 1 180 ? 5.958 -3.632 18.636 1.00 77.44 180 THR A CA 1
ATOM 1438 C C . THR A 1 180 ? 6.246 -2.919 19.954 1.00 77.44 180 THR A C 1
ATOM 1440 O O . THR A 1 180 ? 6.687 -1.772 19.947 1.00 77.44 180 THR A O 1
ATOM 1443 N N . GLY A 1 181 ? 6.054 -3.590 21.089 1.00 64.25 181 GLY A N 1
ATOM 1444 C CA . GLY A 1 181 ? 6.440 -3.068 22.408 1.00 64.25 181 GLY A CA 1
ATOM 1445 C C . GLY A 1 181 ? 7.937 -3.189 22.734 1.00 64.25 181 GLY A C 1
ATOM 1446 O O . GLY A 1 181 ? 8.293 -3.088 23.903 1.00 64.25 181 GLY A O 1
ATOM 1447 N N . SER A 1 182 ? 8.796 -3.480 21.748 1.00 57.59 182 SER A N 1
ATOM 1448 C CA . SER A 1 182 ? 10.222 -3.769 21.955 1.00 57.59 182 SER A CA 1
ATOM 1449 C C . SER A 1 182 ? 11.103 -2.528 21.780 1.00 57.59 182 SER A C 1
ATOM 1451 O O . SER A 1 182 ? 10.834 -1.689 20.924 1.00 57.59 182 SER A O 1
ATOM 1453 N N . GLU A 1 183 ? 12.188 -2.441 22.551 1.00 54.31 183 GLU A N 1
ATOM 1454 C CA . GLU A 1 183 ? 13.212 -1.387 22.437 1.00 54.31 183 GLU A CA 1
ATOM 1455 C C . GLU A 1 183 ? 14.183 -1.607 21.253 1.00 54.31 183 GLU A C 1
ATOM 1457 O O . GLU A 1 183 ? 15.168 -0.889 21.113 1.00 54.31 183 GLU A O 1
ATOM 1462 N N . SER A 1 184 ? 13.936 -2.605 20.395 1.00 56.03 184 SER A N 1
ATOM 1463 C CA . SER A 1 184 ? 14.876 -3.092 19.371 1.00 56.03 184 SER A CA 1
ATOM 1464 C C . SER A 1 184 ? 15.001 -2.214 18.117 1.00 56.03 184 SER A C 1
ATOM 1466 O O . SER A 1 184 ? 15.785 -2.549 17.233 1.00 56.03 184 SER A O 1
ATOM 1468 N N . GLY A 1 185 ? 14.259 -1.107 18.026 1.00 59.47 185 GLY A N 1
ATOM 1469 C CA . GLY A 1 185 ? 14.188 -0.268 16.824 1.00 59.47 185 GLY A CA 1
ATOM 1470 C C . GLY A 1 185 ? 13.157 -0.758 15.797 1.00 59.47 185 GLY A C 1
ATOM 1471 O O . GLY A 1 185 ? 12.281 -1.562 16.114 1.00 59.47 185 GLY A O 1
ATOM 1472 N N . TYR A 1 186 ? 13.229 -0.229 14.572 1.00 59.31 186 TYR A N 1
ATOM 1473 C CA . TYR A 1 186 ? 12.347 -0.598 13.456 1.00 59.31 186 TYR A CA 1
ATOM 1474 C C . TYR A 1 186 ? 12.869 -1.847 12.726 1.00 59.31 186 TYR A C 1
ATOM 1476 O O . TYR A 1 186 ? 14.077 -2.051 12.637 1.00 59.31 186 TYR A O 1
ATOM 1484 N N . GLY A 1 187 ? 11.977 -2.686 12.192 1.00 62.94 187 GLY A N 1
ATOM 1485 C CA . GLY A 1 187 ? 12.362 -3.902 11.469 1.00 62.94 187 GLY A CA 1
ATOM 1486 C C . GLY A 1 187 ? 11.167 -4.680 10.916 1.00 62.94 187 GLY A C 1
ATOM 1487 O O . GLY A 1 187 ? 10.021 -4.257 11.058 1.00 62.94 187 GLY A O 1
ATOM 1488 N N . TYR A 1 188 ? 11.436 -5.829 10.296 1.00 61.09 188 TYR A N 1
ATOM 1489 C CA . TYR A 1 188 ? 10.419 -6.745 9.776 1.00 61.09 188 TYR A CA 1
ATOM 1490 C C . TYR A 1 188 ? 10.464 -8.086 10.514 1.00 61.09 188 TYR A C 1
ATOM 1492 O O . TYR A 1 188 ? 11.514 -8.544 10.963 1.00 61.09 188 TYR A O 1
ATOM 1500 N N . LYS A 1 189 ? 9.305 -8.735 10.618 1.00 62.81 189 LYS A N 1
ATOM 1501 C CA . LYS A 1 189 ? 9.167 -10.096 11.132 1.00 62.81 189 LYS A CA 1
ATOM 1502 C C . LYS A 1 189 ? 8.230 -10.854 10.204 1.00 62.81 189 LYS A C 1
ATOM 1504 O O . LYS A 1 189 ? 7.097 -10.422 10.001 1.00 62.81 189 LYS A O 1
ATOM 1509 N N . LEU A 1 190 ? 8.701 -11.969 9.651 1.00 57.91 19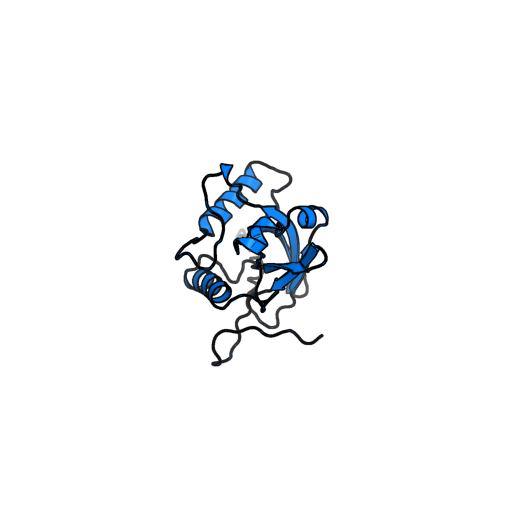0 LEU A N 1
ATOM 1510 C CA . LEU A 1 190 ? 7.813 -12.934 9.014 1.00 57.91 190 LEU A CA 1
ATOM 1511 C C . LEU A 1 190 ? 6.966 -13.568 10.119 1.00 57.91 190 LEU A C 1
ATOM 1513 O O . LEU A 1 190 ? 7.498 -13.984 11.150 1.00 57.91 190 LEU A O 1
ATOM 1517 N N . LEU A 1 191 ? 5.647 -13.554 9.951 1.00 54.38 191 LEU A N 1
ATOM 1518 C CA . LEU A 1 191 ? 4.772 -14.312 10.835 1.00 54.38 191 LEU A CA 1
ATOM 1519 C C . LEU A 1 191 ? 4.978 -15.785 10.480 1.00 54.38 191 LEU A C 1
ATOM 1521 O O . LEU A 1 191 ? 4.802 -16.145 9.318 1.00 54.38 191 LEU A O 1
ATOM 1525 N N . ASP A 1 192 ? 5.418 -16.588 11.450 1.00 45.56 192 ASP A N 1
ATOM 1526 C CA . ASP A 1 192 ? 5.528 -18.039 11.278 1.00 45.56 192 ASP A CA 1
ATOM 1527 C C . ASP A 1 192 ? 4.154 -18.600 10.854 1.00 45.56 192 ASP A C 1
ATOM 1529 O O . ASP A 1 192 ? 3.128 -18.150 11.380 1.00 45.56 192 ASP A O 1
ATOM 1533 N N . GLU A 1 193 ? 4.150 -19.522 9.882 1.00 41.31 193 GLU A N 1
ATOM 1534 C CA . GLU A 1 193 ? 2.947 -20.193 9.346 1.00 41.31 193 GLU A CA 1
ATOM 1535 C C . GLU A 1 193 ? 2.111 -20.910 10.420 1.00 41.31 193 GLU A C 1
ATOM 1537 O O . GLU A 1 193 ? 2.696 -21.579 11.308 1.00 41.31 193 GLU A O 1
#

pLDDT: mean 77.56, std 17.63, range [31.36, 95.44]

Radius of gyration: 18.72 Å; Cα contacts (8 Å, |Δi|>4): 297; chains: 1; bounding box: 61×36×52 Å

Foldseek 3Di:
DDDDPPPPPPDDPQDQQQAPPAAEEEDEDPVQVVVADAQDPVCLVVQFKFKWWFKFAWDQDPVRHIYTYRDHIHGDDVVNVQDGDHDPPDDPPDQLVVVQVVLVVCLVVPVVRVRIGTQAMEMEGSDDPPHADQDPVSVVSVVVCPVVVVDDSSGHYKYKYWYADPVRDIDMDIDGHHDDPDPPDDDDDDDDD